Protein AF-A0A3D3A7G6-F1 (afdb_monomer)

Mean predicted aligned error: 5.16 Å

Structure (mmCIF, N/CA/C/O backbone):
data_AF-A0A3D3A7G6-F1
#
_entry.id   AF-A0A3D3A7G6-F1
#
loop_
_atom_site.group_PDB
_atom_site.id
_atom_site.type_symbol
_atom_site.label_atom_id
_atom_site.label_alt_id
_atom_site.label_comp_id
_atom_site.label_asym_id
_atom_site.label_entity_id
_atom_site.label_seq_id
_atom_site.pdbx_PDB_ins_code
_atom_site.Cartn_x
_atom_site.Cartn_y
_atom_site.Cartn_z
_atom_site.occupancy
_atom_site.B_iso_or_equiv
_atom_site.auth_seq_id
_atom_site.auth_comp_id
_atom_site.auth_asym_id
_atom_site.auth_atom_id
_atom_site.pdbx_PDB_model_num
ATOM 1 N N . ARG A 1 1 ? -10.314 22.890 -17.692 1.00 47.31 1 ARG A N 1
ATOM 2 C CA . ARG A 1 1 ? -9.338 21.807 -17.425 1.00 47.31 1 ARG A CA 1
ATOM 3 C C . ARG A 1 1 ? -8.620 22.163 -16.137 1.00 47.31 1 ARG A C 1
ATOM 5 O O . ARG A 1 1 ? -8.004 23.219 -16.102 1.00 47.31 1 ARG A O 1
ATOM 12 N N . THR A 1 2 ? -8.756 21.353 -15.095 1.00 48.09 2 THR A N 1
ATOM 13 C CA . THR A 1 2 ? -7.965 21.496 -13.866 1.00 48.09 2 THR A CA 1
ATOM 14 C C . THR A 1 2 ? -6.506 21.190 -14.199 1.00 48.09 2 THR A C 1
ATOM 16 O O . THR A 1 2 ? -6.246 20.268 -14.972 1.00 48.09 2 THR A O 1
ATOM 19 N N . ALA A 1 3 ? -5.565 21.980 -13.686 1.00 67.50 3 ALA A N 1
ATOM 20 C CA . ALA A 1 3 ? -4.149 21.667 -13.833 1.00 67.50 3 ALA A CA 1
ATOM 21 C C . ALA A 1 3 ? -3.848 20.365 -13.072 1.00 67.50 3 ALA A C 1
ATOM 23 O O . ALA A 1 3 ? -4.251 20.223 -11.919 1.00 67.50 3 ALA A O 1
ATOM 24 N N . LEU A 1 4 ? -3.184 19.407 -13.724 1.00 68.00 4 LEU A N 1
ATOM 25 C CA . LEU A 1 4 ? -2.708 18.198 -13.052 1.00 68.00 4 LEU A CA 1
ATOM 26 C C . LEU A 1 4 ? -1.668 18.587 -11.987 1.00 68.00 4 LEU A C 1
ATOM 28 O O . LEU A 1 4 ? -0.883 19.508 -12.239 1.00 68.00 4 LEU A O 1
ATOM 32 N N . PRO A 1 5 ? -1.623 17.904 -10.828 1.00 71.50 5 PRO A N 1
ATOM 33 C CA . PRO A 1 5 ? -0.607 18.163 -9.814 1.00 71.50 5 PRO A CA 1
ATOM 34 C C . PRO A 1 5 ? 0.812 18.174 -10.401 1.00 71.50 5 PRO A C 1
ATOM 36 O O . PRO A 1 5 ? 1.174 17.303 -11.192 1.00 71.50 5 PRO A O 1
ATOM 39 N N . ALA A 1 6 ? 1.629 19.157 -10.006 1.00 71.69 6 ALA A N 1
ATOM 40 C CA . ALA A 1 6 ? 2.975 19.367 -10.558 1.00 71.69 6 ALA A CA 1
ATOM 41 C C . ALA A 1 6 ? 3.899 18.148 -10.381 1.00 71.69 6 ALA A C 1
ATOM 43 O O . ALA A 1 6 ? 4.748 17.878 -11.230 1.00 71.69 6 ALA A O 1
ATOM 44 N N . VAL A 1 7 ? 3.686 17.377 -9.311 1.00 70.38 7 VAL A N 1
ATOM 45 C CA . VAL A 1 7 ? 4.434 16.147 -9.025 1.00 70.38 7 VAL A CA 1
ATOM 46 C C . VAL A 1 7 ? 4.284 15.089 -10.122 1.00 70.38 7 VAL A C 1
ATOM 48 O O . VAL A 1 7 ? 5.241 14.387 -10.418 1.00 70.38 7 VAL A O 1
ATOM 51 N N . TYR A 1 8 ? 3.136 15.029 -10.806 1.00 69.00 8 TYR A N 1
ATOM 52 C CA . TYR A 1 8 ? 2.925 14.093 -11.917 1.00 69.00 8 TYR A CA 1
ATOM 53 C C . TYR A 1 8 ? 3.580 14.536 -13.230 1.00 69.00 8 TYR A C 1
ATOM 55 O O . TYR A 1 8 ? 3.544 13.798 -14.208 1.00 69.00 8 TYR A O 1
ATOM 63 N N . ASN A 1 9 ? 4.161 15.738 -13.264 1.00 71.19 9 ASN A N 1
ATOM 64 C CA . ASN A 1 9 ? 4.780 16.326 -14.453 1.00 71.19 9 ASN A CA 1
ATOM 65 C C . ASN A 1 9 ? 6.277 16.615 -14.252 1.00 71.19 9 ASN A C 1
ATOM 67 O O . ASN A 1 9 ? 6.868 17.370 -15.023 1.00 71.19 9 ASN A O 1
ATOM 71 N N . SER A 1 10 ? 6.884 16.054 -13.204 1.00 69.06 10 SER A N 1
ATOM 72 C CA . SER A 1 10 ? 8.304 16.226 -12.893 1.00 69.06 10 SER A CA 1
ATOM 73 C C . SER A 1 10 ? 9.098 14.990 -13.325 1.00 69.06 10 SER A C 1
ATOM 75 O O . SER A 1 10 ? 8.658 13.864 -13.110 1.00 69.06 10 SER A O 1
ATOM 77 N N . TYR A 1 11 ? 10.263 15.206 -13.939 1.00 70.69 11 TYR A N 1
ATOM 78 C CA . TYR A 1 11 ? 11.149 14.147 -14.426 1.00 70.69 11 TYR A CA 1
ATOM 79 C C . TYR A 1 11 ? 12.565 14.381 -13.911 1.00 70.69 11 TYR A C 1
ATOM 81 O O . TYR A 1 11 ? 13.152 15.432 -14.178 1.00 70.69 11 TYR A O 1
ATOM 89 N N . ASP A 1 12 ? 13.128 13.374 -13.253 1.00 70.81 12 ASP A N 1
ATOM 90 C CA . ASP A 1 12 ? 14.523 13.387 -12.828 1.00 70.81 12 ASP A CA 1
ATOM 91 C C . ASP A 1 12 ? 15.402 12.747 -13.901 1.00 70.81 12 ASP A C 1
ATOM 93 O O . ASP A 1 12 ? 15.145 11.636 -14.373 1.00 70.81 12 ASP A O 1
ATOM 97 N N . ARG A 1 13 ? 16.466 13.448 -14.301 1.00 72.25 13 ARG A N 1
ATOM 98 C CA . ARG A 1 13 ? 17.474 12.877 -15.197 1.00 72.25 13 ARG A CA 1
ATOM 99 C C . ARG A 1 13 ? 18.430 12.012 -14.391 1.00 72.25 13 ARG A C 1
ATOM 101 O O . ARG A 1 13 ? 19.172 12.522 -13.555 1.00 72.25 13 ARG A O 1
ATOM 108 N N . LEU A 1 14 ? 18.452 10.721 -14.697 1.00 67.12 14 LEU A N 1
ATOM 109 C CA . LEU A 1 14 ? 19.474 9.813 -14.193 1.00 67.12 14 LEU A CA 1
ATOM 110 C C . LEU A 1 14 ? 20.814 10.149 -14.878 1.00 67.12 14 LEU A C 1
ATOM 112 O O . LEU A 1 14 ? 20.883 10.263 -16.103 1.00 67.12 14 LEU A O 1
ATOM 116 N N . GLY A 1 15 ? 21.859 10.408 -14.086 1.00 60.88 15 GLY A N 1
ATOM 117 C CA . GLY A 1 15 ? 23.198 10.734 -14.590 1.00 60.88 15 GLY A CA 1
ATOM 118 C C . GLY A 1 15 ? 23.876 9.536 -15.267 1.00 60.88 15 GLY A C 1
ATOM 119 O O . GLY A 1 15 ? 23.514 8.389 -15.008 1.00 60.88 15 GLY A O 1
ATOM 120 N N . ALA A 1 16 ? 24.883 9.794 -16.110 1.00 56.53 16 ALA A N 1
ATOM 121 C CA . ALA A 1 16 ? 25.568 8.771 -16.915 1.00 56.53 16 ALA A CA 1
ATOM 122 C C . ALA A 1 16 ? 26.198 7.623 -16.090 1.00 56.53 16 ALA A C 1
ATOM 124 O O . ALA A 1 16 ? 26.323 6.513 -16.596 1.00 56.53 16 ALA A O 1
ATOM 125 N N . ASP A 1 17 ? 26.516 7.865 -14.814 1.00 51.66 17 ASP A N 1
ATOM 126 C CA . ASP A 1 17 ? 27.155 6.897 -13.907 1.00 51.66 17 ASP A CA 1
ATOM 127 C C . ASP A 1 17 ? 26.161 6.015 -13.119 1.00 51.66 17 ASP A C 1
ATOM 129 O O . ASP A 1 17 ? 26.557 5.259 -12.235 1.00 51.66 17 ASP A O 1
ATOM 133 N N . SER A 1 18 ? 24.858 6.086 -13.418 1.00 56.06 18 SER A N 1
ATOM 134 C CA . SER A 1 18 ? 23.809 5.326 -12.708 1.00 56.06 18 SER A CA 1
ATOM 135 C C . SER A 1 18 ? 23.457 3.963 -13.331 1.00 56.06 18 SER A C 1
ATOM 137 O O . SER A 1 18 ? 22.493 3.334 -12.901 1.00 56.06 18 SER A O 1
ATOM 139 N N . GLY A 1 19 ? 24.248 3.494 -14.306 1.00 56.25 19 GLY A N 1
ATOM 140 C CA . GLY A 1 19 ? 23.964 2.364 -15.204 1.00 56.25 19 GLY A CA 1
ATOM 141 C C . GLY A 1 19 ? 23.894 0.969 -14.571 1.00 56.25 19 GLY A C 1
ATOM 142 O O . GLY A 1 19 ? 24.679 0.086 -14.913 1.00 56.25 19 GLY A O 1
ATOM 143 N N . ASN A 1 20 ? 22.919 0.735 -13.697 1.00 70.75 20 ASN A N 1
ATOM 144 C CA . ASN A 1 20 ? 22.483 -0.604 -13.325 1.00 70.75 20 ASN A CA 1
ATOM 145 C C . ASN A 1 20 ? 21.069 -0.818 -13.873 1.00 70.75 20 ASN A C 1
ATOM 147 O O . ASN A 1 20 ? 20.089 -0.432 -13.240 1.00 70.75 20 ASN A O 1
ATOM 151 N N . ALA A 1 21 ? 20.978 -1.470 -15.035 1.00 73.25 21 ALA A N 1
ATOM 152 C CA . ALA A 1 21 ? 19.716 -1.729 -15.728 1.00 73.25 21 ALA A CA 1
ATOM 153 C C . ALA A 1 21 ? 18.674 -2.437 -14.840 1.00 73.25 21 ALA A C 1
ATOM 155 O O . ALA A 1 21 ? 17.485 -2.140 -14.922 1.00 73.25 21 ALA A O 1
A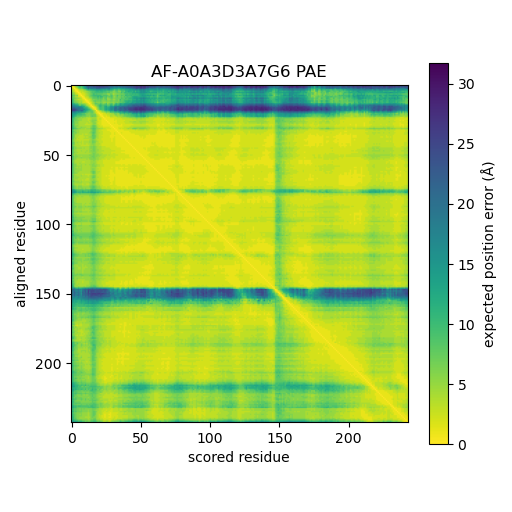TOM 156 N N . THR A 1 22 ? 19.106 -3.320 -13.932 1.00 71.12 22 THR A N 1
ATOM 157 C CA . THR A 1 22 ? 18.209 -3.962 -12.962 1.00 71.12 22 THR A CA 1
ATOM 158 C C . THR A 1 22 ? 17.623 -2.938 -11.989 1.00 71.12 22 THR A C 1
ATOM 160 O O . THR A 1 22 ? 16.413 -2.934 -11.768 1.00 71.12 22 THR A O 1
ATOM 163 N N . HIS A 1 23 ? 18.438 -2.025 -11.449 1.00 79.94 23 HIS A N 1
ATOM 164 C CA . HIS A 1 23 ? 17.936 -0.928 -10.613 1.00 79.94 23 HIS A CA 1
ATOM 165 C C . HIS A 1 23 ? 17.068 0.059 -11.398 1.00 79.94 23 HIS A C 1
ATOM 167 O O . HIS A 1 23 ? 16.090 0.563 -10.851 1.00 79.94 23 HIS A O 1
ATOM 173 N N . ASP A 1 24 ? 17.378 0.320 -12.666 1.00 85.62 24 ASP A N 1
ATOM 174 C CA . ASP A 1 24 ? 16.580 1.212 -13.510 1.00 85.62 24 ASP A CA 1
ATOM 175 C C . ASP A 1 24 ? 15.196 0.622 -13.801 1.00 85.62 24 ASP A C 1
ATOM 177 O O . ASP A 1 24 ? 14.196 1.335 -13.708 1.00 85.62 24 ASP A O 1
ATOM 181 N N . ASN A 1 25 ? 15.117 -0.688 -14.042 1.00 89.94 25 ASN A N 1
ATOM 182 C CA . ASN A 1 25 ? 13.856 -1.407 -14.208 1.00 89.94 25 ASN A CA 1
ATOM 183 C C . ASN A 1 25 ? 13.016 -1.385 -12.924 1.00 89.94 25 ASN A C 1
ATOM 185 O O . ASN A 1 25 ? 11.826 -1.064 -12.968 1.00 89.94 25 ASN A O 1
ATOM 189 N N . LEU A 1 26 ? 13.628 -1.666 -11.766 1.00 90.75 26 LEU A N 1
ATOM 190 C CA . LEU A 1 26 ? 12.950 -1.553 -10.468 1.00 90.75 26 LEU A CA 1
ATOM 191 C C . LEU A 1 26 ? 12.448 -0.127 -10.226 1.00 90.75 26 LEU A C 1
ATOM 193 O O . LEU A 1 26 ? 11.302 0.061 -9.819 1.00 90.75 26 LEU A O 1
ATOM 197 N N . ARG A 1 27 ? 13.265 0.883 -10.539 1.00 89.00 27 ARG A N 1
ATOM 198 C CA . ARG A 1 27 ? 12.883 2.291 -10.412 1.00 89.00 27 ARG A CA 1
ATOM 199 C C . ARG A 1 27 ? 11.702 2.626 -11.317 1.00 89.00 27 ARG A C 1
ATOM 201 O O . ARG A 1 27 ? 10.743 3.226 -10.844 1.00 89.00 27 ARG A O 1
ATOM 208 N N . ALA A 1 28 ? 11.729 2.213 -12.581 1.00 89.69 28 ALA A N 1
ATOM 209 C CA . ALA A 1 28 ? 10.629 2.445 -13.514 1.00 89.69 28 ALA A CA 1
ATOM 210 C C . ALA A 1 28 ? 9.308 1.820 -13.025 1.00 89.69 28 ALA A C 1
ATOM 212 O O . ALA A 1 28 ? 8.253 2.441 -13.148 1.00 89.69 28 ALA A O 1
ATOM 213 N N . LEU A 1 29 ? 9.372 0.626 -12.426 1.00 92.00 29 LEU A N 1
ATOM 214 C CA . LEU A 1 29 ? 8.203 -0.089 -11.907 1.00 92.00 29 LEU A CA 1
ATOM 215 C C . LEU A 1 29 ? 7.678 0.476 -10.579 1.00 92.00 29 LEU A C 1
ATOM 217 O O . LEU A 1 29 ? 6.466 0.501 -10.366 1.00 92.00 29 LEU A O 1
ATOM 221 N N . LEU A 1 30 ? 8.568 0.881 -9.669 1.00 92.81 30 LEU A N 1
ATOM 222 C CA . LEU A 1 30 ? 8.216 1.129 -8.267 1.00 92.81 30 LEU A CA 1
ATOM 223 C C . LEU A 1 30 ? 8.204 2.600 -7.876 1.00 92.81 30 LEU A C 1
ATOM 225 O O . LEU A 1 30 ? 7.421 2.962 -7.005 1.00 92.81 30 LEU A O 1
ATOM 229 N N . ASN A 1 31 ? 9.001 3.460 -8.513 1.00 88.06 31 ASN A N 1
ATOM 230 C CA . ASN A 1 31 ? 9.084 4.879 -8.156 1.00 88.06 31 ASN A CA 1
ATOM 231 C C . ASN A 1 31 ? 7.711 5.589 -8.083 1.0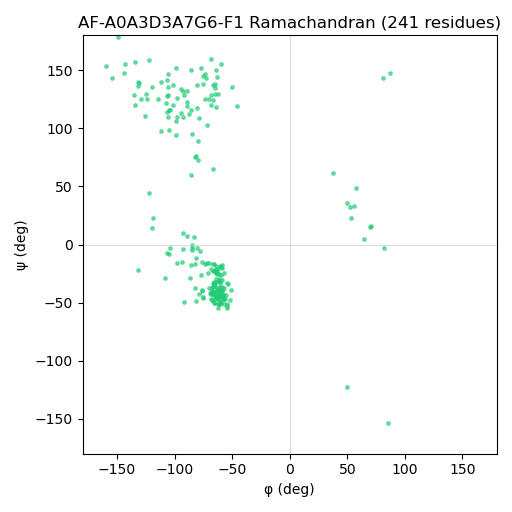0 88.06 31 ASN A C 1
ATOM 233 O O . ASN A 1 31 ? 7.428 6.214 -7.057 1.00 88.06 31 ASN A O 1
ATOM 237 N N . PRO A 1 32 ? 6.799 5.446 -9.074 1.00 83.44 32 PRO A N 1
ATOM 238 C CA . PRO A 1 32 ? 5.478 6.078 -8.981 1.00 83.44 32 PRO A CA 1
ATOM 239 C C . PRO A 1 32 ? 4.596 5.502 -7.859 1.00 83.44 32 PRO A C 1
ATOM 241 O O . PRO A 1 32 ? 3.675 6.172 -7.391 1.00 83.44 32 PRO A O 1
ATOM 244 N N . LEU A 1 33 ? 4.864 4.272 -7.415 1.00 92.44 33 LEU A N 1
ATOM 245 C CA . LEU A 1 33 ? 4.049 3.551 -6.436 1.00 92.44 33 LEU A CA 1
ATOM 246 C C . LEU A 1 33 ? 4.549 3.800 -5.009 1.00 92.44 33 LEU A C 1
ATOM 248 O O . LEU A 1 33 ? 3.784 4.194 -4.132 1.00 92.44 33 LEU A O 1
ATOM 252 N N . TYR A 1 34 ? 5.852 3.650 -4.790 1.00 94.31 34 TYR A N 1
ATOM 253 C CA . TYR A 1 34 ? 6.485 3.750 -3.477 1.00 94.31 34 TYR A CA 1
ATOM 254 C C . TYR A 1 34 ? 6.514 5.188 -2.952 1.00 94.31 34 TYR A C 1
ATOM 256 O O . TYR A 1 34 ? 6.481 5.386 -1.740 1.00 94.31 34 TYR A O 1
ATOM 264 N N . GLY A 1 35 ? 6.464 6.201 -3.825 1.00 92.81 35 GLY A N 1
ATOM 265 C CA . GLY A 1 35 ? 6.211 7.579 -3.391 1.00 92.81 35 GLY A CA 1
ATOM 266 C C . GLY A 1 35 ? 4.869 7.728 -2.657 1.00 92.81 35 GLY A C 1
ATOM 267 O O . GLY A 1 35 ? 4.791 8.410 -1.635 1.00 92.81 35 GLY A O 1
ATOM 268 N N . THR A 1 36 ? 3.823 7.030 -3.116 1.00 94.19 36 THR A N 1
ATOM 269 C CA . THR A 1 36 ? 2.526 6.979 -2.415 1.00 94.19 36 THR A CA 1
ATOM 270 C C . THR A 1 36 ? 2.640 6.196 -1.109 1.00 94.19 36 THR A C 1
ATOM 272 O O . THR A 1 36 ? 2.126 6.647 -0.087 1.00 94.19 36 THR A O 1
ATOM 275 N N . SER A 1 37 ? 3.357 5.067 -1.114 1.00 97.56 37 SER A N 1
ATOM 276 C CA . SER A 1 37 ? 3.625 4.281 0.096 1.00 97.56 37 SER A CA 1
ATOM 277 C C . SER A 1 37 ? 4.311 5.109 1.186 1.00 97.56 37 SER A C 1
ATOM 279 O O . SER A 1 37 ? 3.846 5.108 2.321 1.00 97.56 37 SER A O 1
ATOM 281 N N . PHE A 1 38 ? 5.347 5.880 0.840 1.00 97.44 38 PHE A N 1
ATOM 282 C CA . PHE A 1 38 ? 6.013 6.799 1.768 1.00 97.44 38 PHE A CA 1
ATOM 283 C C . PHE A 1 38 ? 5.031 7.810 2.374 1.00 97.44 38 PHE A C 1
ATOM 285 O O . PHE A 1 38 ? 5.006 8.008 3.588 1.00 97.44 38 PHE A O 1
ATOM 292 N N . CYS A 1 39 ? 4.187 8.424 1.538 1.00 97.06 39 CYS A N 1
ATOM 293 C CA . CYS A 1 39 ? 3.193 9.391 2.004 1.00 97.06 39 CYS A CA 1
ATOM 294 C C . CYS A 1 39 ? 2.201 8.763 2.992 1.00 97.06 39 CYS A C 1
ATOM 296 O O . CYS A 1 39 ? 1.852 9.398 3.982 1.00 97.06 39 CYS A O 1
ATOM 298 N N . LEU A 1 40 ? 1.778 7.519 2.754 1.00 98.19 40 LEU A N 1
ATOM 299 C CA . LEU A 1 40 ? 0.888 6.782 3.656 1.00 98.19 40 LEU A CA 1
ATOM 300 C C . LEU A 1 40 ? 1.564 6.450 4.990 1.00 98.19 40 LEU A C 1
ATOM 302 O O . LEU A 1 40 ? 0.952 6.638 6.036 1.00 98.19 40 LEU A O 1
ATOM 306 N N . VAL A 1 41 ? 2.827 6.011 4.971 1.00 98.44 41 VAL A N 1
ATOM 307 C CA . VAL A 1 41 ? 3.611 5.750 6.194 1.00 98.44 41 VAL A CA 1
ATOM 308 C C . VAL A 1 41 ? 3.730 7.016 7.046 1.00 98.44 41 VAL A C 1
ATOM 310 O O . VAL A 1 41 ? 3.539 6.971 8.262 1.00 98.44 41 VAL A O 1
ATOM 313 N N . ASP A 1 42 ? 4.028 8.154 6.420 1.00 98.00 42 ASP A N 1
ATOM 314 C CA . ASP A 1 42 ? 4.122 9.439 7.115 1.00 98.00 42 ASP A CA 1
ATOM 315 C C . ASP A 1 42 ? 2.760 9.928 7.637 1.00 98.00 42 ASP A C 1
ATOM 317 O O . ASP A 1 42 ? 2.670 10.402 8.773 1.00 98.00 42 ASP A O 1
ATOM 321 N N . ALA A 1 43 ? 1.696 9.800 6.839 1.00 98.00 43 ALA A N 1
ATOM 322 C CA . ALA A 1 43 ? 0.346 10.179 7.246 1.00 98.00 43 ALA A CA 1
ATOM 323 C C . ALA A 1 43 ? -0.114 9.374 8.466 1.00 98.00 43 ALA A C 1
ATOM 325 O O . ALA A 1 43 ? -0.462 9.966 9.485 1.00 98.00 43 ALA A O 1
ATOM 326 N N . LEU A 1 44 ? 0.003 8.044 8.404 1.00 98.38 44 LEU A N 1
ATOM 327 C CA . LEU A 1 44 ? -0.386 7.152 9.494 1.00 98.38 44 LEU A CA 1
ATOM 328 C C . LEU A 1 44 ? 0.363 7.467 10.795 1.00 98.38 44 LEU A C 1
ATOM 330 O O . LEU A 1 44 ? -0.261 7.536 11.850 1.00 98.38 44 LEU A O 1
ATOM 334 N N . GLN A 1 45 ? 1.675 7.718 10.738 1.00 97.50 45 GLN A N 1
ATOM 335 C CA . GLN A 1 45 ? 2.444 8.109 11.928 1.00 97.50 45 GLN A CA 1
ATOM 336 C C . GLN A 1 45 ? 2.018 9.477 12.474 1.00 97.50 45 GLN A C 1
ATOM 338 O O . GLN A 1 45 ? 1.883 9.648 13.684 1.00 97.50 45 GLN A O 1
ATOM 343 N N . THR A 1 46 ? 1.768 10.446 11.593 1.00 96.56 46 THR A N 1
ATOM 344 C CA . THR A 1 46 ? 1.354 11.807 11.981 1.00 96.56 46 THR A CA 1
ATOM 345 C C . THR A 1 46 ? -0.030 11.831 12.617 1.00 96.56 46 THR A C 1
ATOM 347 O O . THR A 1 46 ? -0.292 12.619 13.523 1.00 96.56 46 THR A O 1
ATOM 350 N N . GLU A 1 47 ? -0.905 10.938 12.171 1.00 97.12 47 GLU A N 1
ATOM 351 C CA . GLU A 1 47 ? -2.248 10.720 12.710 1.00 97.12 47 GLU A CA 1
ATOM 352 C C . GLU A 1 47 ? -2.237 9.796 13.942 1.00 97.12 47 GLU A C 1
ATOM 354 O O . GLU A 1 47 ? -3.298 9.403 14.432 1.00 97.12 47 GLU A O 1
ATOM 359 N N . ALA A 1 48 ? -1.048 9.424 14.440 1.00 97.31 48 ALA A N 1
ATOM 360 C CA . ALA A 1 48 ? -0.848 8.471 15.533 1.00 97.31 48 ALA A CA 1
ATOM 361 C C . ALA A 1 48 ? -1.628 7.158 15.324 1.00 97.31 48 ALA A C 1
ATOM 363 O O . ALA A 1 48 ? -2.186 6.588 16.264 1.00 97.31 48 ALA A O 1
ATOM 364 N N . PHE A 1 49 ? -1.727 6.712 14.068 1.00 98.25 49 PHE A N 1
ATOM 365 C CA . PHE A 1 49 ? -2.497 5.550 13.618 1.00 98.25 49 PHE A CA 1
ATOM 366 C C . PHE A 1 49 ? -3.966 5.570 14.064 1.00 98.25 49 PHE A C 1
ATOM 368 O O . PHE A 1 49 ? -4.584 4.515 14.187 1.00 98.25 49 PHE A O 1
ATOM 375 N N . HIS A 1 50 ? -4.531 6.744 14.368 1.00 97.56 50 HIS A N 1
ATOM 376 C CA . HIS A 1 50 ? -5.838 6.880 15.020 1.00 97.56 50 HIS A CA 1
ATOM 377 C C . HIS A 1 50 ? -5.967 6.054 16.318 1.00 97.56 50 HIS A C 1
ATOM 379 O O . HIS A 1 50 ? -7.057 5.584 16.659 1.00 97.56 50 HIS A O 1
ATOM 385 N N . ASN A 1 51 ? -4.859 5.883 17.051 1.00 97.19 51 ASN A N 1
ATOM 386 C CA . ASN A 1 51 ? -4.741 5.016 18.230 1.00 97.19 51 ASN A CA 1
ATOM 387 C C . ASN A 1 51 ? -5.136 3.551 17.949 1.00 97.19 51 ASN A C 1
ATOM 389 O O . ASN A 1 51 ? -5.732 2.884 18.798 1.00 97.19 51 ASN A O 1
ATOM 393 N N . ALA A 1 52 ? -4.872 3.065 16.735 1.00 98.44 52 ALA A N 1
ATOM 394 C CA . ALA A 1 52 ? -5.094 1.677 16.362 1.00 98.44 52 ALA A CA 1
ATOM 395 C C . ALA A 1 52 ? -4.004 0.749 16.921 1.00 98.44 52 ALA A C 1
ATOM 397 O O . ALA A 1 52 ? -2.848 1.132 17.081 1.00 98.44 52 ALA A O 1
ATOM 398 N N . GLU A 1 53 ? -4.381 -0.504 17.151 1.00 98.69 53 GLU A N 1
ATOM 399 C CA . GLU A 1 53 ? -3.479 -1.606 17.499 1.00 98.69 53 GLU A CA 1
ATOM 400 C C . GLU A 1 53 ? -3.035 -2.398 16.261 1.00 98.69 53 GLU A C 1
ATOM 402 O O . GLU A 1 53 ? -2.068 -3.158 16.322 1.00 98.69 53 GLU A O 1
ATOM 407 N N . GLN A 1 54 ? -3.715 -2.212 15.125 1.00 98.81 54 GLN A N 1
ATOM 408 C CA . GLN A 1 54 ? -3.326 -2.799 13.845 1.00 98.81 54 GLN A CA 1
ATOM 409 C C . GLN A 1 54 ? -3.597 -1.870 12.653 1.00 98.81 54 GLN A C 1
ATOM 411 O O . GLN A 1 54 ? -4.565 -1.104 12.638 1.00 98.81 54 GLN A O 1
ATOM 416 N N . VAL A 1 55 ? -2.742 -1.968 11.638 1.00 98.88 55 VAL A N 1
ATOM 417 C CA . VAL A 1 55 ? -2.969 -1.426 10.297 1.00 98.88 55 VAL A CA 1
ATOM 418 C C . VAL A 1 55 ? -3.400 -2.576 9.394 1.00 98.88 55 VAL A C 1
ATOM 420 O O . VAL A 1 55 ? -2.650 -3.532 9.211 1.00 98.88 55 VAL A O 1
ATOM 423 N N . VAL A 1 56 ? -4.596 -2.482 8.817 1.00 98.88 56 VAL A N 1
ATOM 424 C CA . VAL A 1 56 ? -5.135 -3.491 7.897 1.00 98.88 56 VAL A CA 1
ATOM 425 C C . VAL A 1 56 ? -5.041 -2.963 6.466 1.00 98.88 56 VAL A C 1
ATOM 427 O O . VAL A 1 56 ? -5.673 -1.968 6.116 1.00 98.88 56 VAL A O 1
ATOM 430 N N . ILE A 1 57 ? -4.238 -3.616 5.632 1.00 98.75 57 ILE A N 1
ATOM 431 C CA . ILE A 1 57 ? -3.948 -3.188 4.261 1.00 98.75 57 ILE A CA 1
ATOM 432 C C . ILE A 1 57 ? -4.675 -4.118 3.291 1.00 98.75 57 ILE A C 1
ATOM 434 O O . ILE A 1 57 ? -4.347 -5.303 3.199 1.00 98.75 57 ILE A O 1
ATOM 438 N N . LEU A 1 58 ? -5.654 -3.591 2.556 1.00 97.94 58 LEU A N 1
ATOM 439 C CA . LEU A 1 58 ? -6.386 -4.348 1.538 1.00 97.94 58 LEU A CA 1
ATOM 440 C C . LEU A 1 58 ? -5.623 -4.307 0.211 1.00 97.94 58 LEU A C 1
ATOM 442 O O . LEU A 1 58 ? -4.932 -3.340 -0.105 1.00 97.94 58 LEU A O 1
ATOM 446 N N . SER A 1 59 ? -5.776 -5.362 -0.586 1.00 96.50 59 SER A N 1
ATOM 447 C CA . SER A 1 59 ? -4.974 -5.638 -1.783 1.00 96.50 59 SER A CA 1
ATOM 448 C C . SER A 1 59 ? -3.483 -5.714 -1.443 1.00 96.50 59 SER A C 1
ATOM 450 O O . SER A 1 59 ? -2.633 -5.098 -2.091 1.00 96.50 59 SER A O 1
ATOM 452 N N . ALA A 1 60 ? -3.167 -6.483 -0.395 1.00 98.19 60 ALA A N 1
ATOM 453 C CA . ALA A 1 60 ? -1.829 -6.596 0.186 1.00 98.19 60 ALA A CA 1
ATOM 454 C C . ALA A 1 60 ? -0.760 -7.129 -0.784 1.00 98.19 60 ALA A C 1
ATOM 456 O O . ALA A 1 60 ? 0.425 -6.917 -0.576 1.00 98.19 60 ALA A O 1
ATOM 457 N N . SER A 1 61 ? -1.150 -7.781 -1.880 1.00 97.06 61 SER A N 1
ATOM 458 C CA . SER A 1 61 ? -0.213 -8.202 -2.929 1.00 97.06 61 SER A CA 1
ATOM 459 C C . SER A 1 61 ? 0.084 -7.115 -3.970 1.00 97.06 61 SER A C 1
ATOM 461 O O . SER A 1 61 ? 0.876 -7.343 -4.882 1.00 97.06 61 SER A O 1
ATOM 463 N N . SER A 1 62 ? -0.556 -5.944 -3.891 1.00 95.69 62 SER A N 1
ATOM 464 C CA . SER A 1 62 ? -0.248 -4.819 -4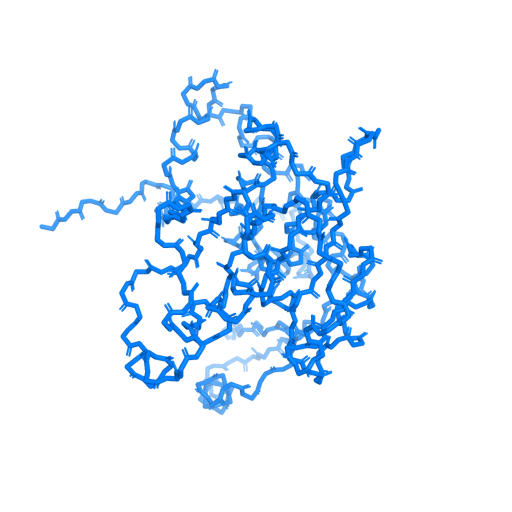.778 1.00 95.69 62 SER A CA 1
ATOM 465 C C . SER A 1 62 ? 1.086 -4.174 -4.401 1.00 95.69 62 SER A C 1
ATOM 467 O O . SER A 1 62 ? 1.458 -4.087 -3.234 1.00 95.69 62 SER A O 1
ATOM 469 N N . LYS A 1 63 ? 1.807 -3.662 -5.399 1.00 95.81 63 LYS A N 1
ATOM 470 C CA . LYS A 1 63 ? 3.144 -3.080 -5.204 1.00 95.81 63 LYS A CA 1
ATOM 471 C C . LYS A 1 63 ? 3.121 -1.873 -4.251 1.00 95.81 63 LYS A C 1
ATOM 473 O O . LYS A 1 63 ? 4.005 -1.748 -3.412 1.00 95.81 63 LYS A O 1
ATOM 478 N N . THR A 1 64 ? 2.085 -1.031 -4.311 1.00 96.19 64 THR A N 1
ATOM 479 C CA . THR A 1 64 ? 1.906 0.088 -3.368 1.00 96.19 64 THR A CA 1
ATOM 480 C C . THR A 1 64 ? 1.651 -0.397 -1.936 1.00 96.19 64 THR A C 1
ATOM 482 O O . THR A 1 64 ? 2.204 0.177 -0.995 1.00 96.19 64 THR A O 1
ATOM 485 N N . ALA A 1 65 ? 0.849 -1.455 -1.755 1.00 97.88 65 ALA A N 1
ATOM 486 C CA . ALA A 1 65 ? 0.595 -2.053 -0.443 1.00 97.88 65 ALA A CA 1
ATOM 487 C C . ALA A 1 65 ? 1.860 -2.681 0.156 1.00 97.88 65 ALA A C 1
ATOM 489 O O . ALA A 1 65 ? 2.138 -2.454 1.331 1.00 97.88 65 ALA A O 1
ATOM 490 N N . ILE A 1 66 ? 2.649 -3.393 -0.655 1.00 98.38 66 ILE A N 1
ATOM 491 C CA . ILE A 1 66 ? 3.930 -3.975 -0.230 1.00 98.38 66 ILE A CA 1
ATOM 492 C C . ILE A 1 66 ? 4.898 -2.868 0.192 1.00 98.38 66 ILE A C 1
ATOM 494 O O . ILE A 1 66 ? 5.495 -2.961 1.259 1.00 98.38 66 ILE A O 1
ATOM 498 N N . GLY A 1 67 ? 4.999 -1.782 -0.584 1.00 98.19 67 GLY A N 1
ATOM 499 C CA . GLY A 1 67 ? 5.803 -0.620 -0.200 1.00 98.19 67 GLY A CA 1
ATOM 500 C C . GLY A 1 67 ? 5.349 0.003 1.126 1.00 98.19 67 GLY A C 1
ATOM 501 O O . GLY A 1 67 ? 6.182 0.385 1.944 1.00 98.19 67 GLY A O 1
ATOM 502 N N . LEU A 1 68 ? 4.035 0.079 1.375 1.00 98.69 68 LEU A N 1
ATOM 503 C CA . LEU A 1 68 ? 3.493 0.581 2.642 1.00 98.69 68 LEU A CA 1
ATOM 504 C C . LEU A 1 68 ? 3.859 -0.351 3.804 1.00 98.69 68 LEU A C 1
ATOM 506 O O . LEU A 1 68 ? 4.382 0.117 4.811 1.00 98.69 68 LEU A O 1
ATOM 510 N N . ALA A 1 69 ? 3.620 -1.654 3.658 1.00 98.81 69 ALA A N 1
ATOM 511 C CA . ALA A 1 69 ? 3.961 -2.644 4.673 1.00 98.81 69 ALA A CA 1
ATOM 512 C C . ALA A 1 69 ? 5.463 -2.638 4.976 1.00 98.81 69 ALA A C 1
ATOM 514 O O . ALA A 1 69 ? 5.853 -2.611 6.142 1.00 98.81 69 ALA A O 1
ATOM 515 N N . PHE A 1 70 ? 6.304 -2.562 3.939 1.00 98.62 70 PHE A N 1
ATOM 516 C CA . PHE A 1 70 ? 7.746 -2.397 4.085 1.00 98.62 70 PHE A CA 1
ATOM 517 C C . PHE A 1 70 ? 8.054 -1.168 4.941 1.00 98.62 70 PHE A C 1
ATOM 519 O O . PHE A 1 70 ? 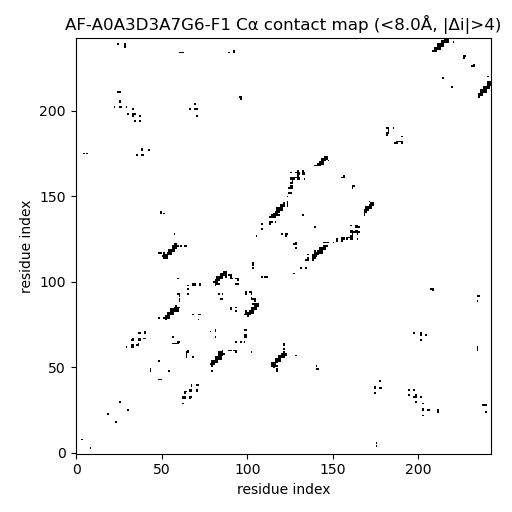8.677 -1.302 5.988 1.00 98.62 70 PHE A O 1
ATOM 526 N N . GLY A 1 71 ? 7.539 0.005 4.574 1.00 98.50 71 GLY A N 1
ATOM 527 C CA . GLY A 1 71 ? 7.772 1.234 5.328 1.00 98.50 71 GLY A CA 1
ATOM 528 C C . GLY A 1 71 ? 7.329 1.178 6.786 1.00 98.50 71 GLY A C 1
ATOM 529 O O . GLY A 1 71 ? 8.074 1.600 7.667 1.00 98.50 71 GLY A O 1
ATOM 530 N N . LEU A 1 72 ? 6.149 0.615 7.050 1.00 98.69 72 LEU A N 1
ATOM 531 C CA . LEU A 1 72 ? 5.656 0.416 8.412 1.00 98.69 72 LEU A CA 1
ATOM 532 C C . LEU A 1 72 ? 6.552 -0.548 9.197 1.00 98.69 72 LEU A C 1
ATOM 534 O O . LEU A 1 72 ? 6.831 -0.297 10.365 1.00 98.69 72 LEU A O 1
ATOM 538 N N . SER A 1 73 ? 7.054 -1.612 8.563 1.00 98.19 73 SER A N 1
ATOM 539 C CA . SER A 1 73 ? 7.949 -2.580 9.210 1.00 98.19 73 SER A CA 1
ATOM 540 C C . SER A 1 73 ? 9.297 -1.979 9.627 1.00 98.19 73 SER A C 1
ATOM 542 O O . SER A 1 73 ? 9.930 -2.510 10.536 1.00 98.19 73 SER A O 1
ATOM 544 N N . GLN A 1 74 ? 9.717 -0.871 9.000 1.00 97.44 74 GLN A N 1
ATOM 545 C CA . GLN A 1 74 ? 10.963 -0.164 9.321 1.00 97.44 74 GLN A CA 1
ATOM 546 C C . GLN A 1 74 ? 10.824 0.843 10.476 1.00 97.44 74 GLN A C 1
ATOM 548 O O . GLN A 1 74 ? 11.819 1.443 10.886 1.00 97.44 74 GLN A O 1
ATOM 553 N N . ILE A 1 75 ? 9.617 1.060 11.007 1.00 96.62 75 ILE A N 1
ATOM 554 C CA . ILE A 1 75 ? 9.416 1.957 12.150 1.00 96.62 75 ILE A CA 1
ATOM 555 C C . ILE A 1 75 ? 10.097 1.351 13.381 1.00 96.62 75 ILE A C 1
ATOM 557 O O . ILE A 1 75 ? 9.814 0.221 13.773 1.00 96.62 75 ILE A O 1
ATOM 561 N N . ALA A 1 76 ? 10.999 2.117 13.997 1.00 92.44 76 ALA A N 1
ATOM 562 C CA . ALA A 1 76 ? 11.678 1.707 15.216 1.00 92.44 76 ALA A CA 1
ATOM 563 C C . ALA A 1 76 ? 10.749 1.820 16.437 1.00 92.44 76 ALA A C 1
ATOM 565 O O . ALA A 1 76 ? 10.073 2.832 16.617 1.00 92.44 76 ALA A O 1
ATOM 566 N N . GLY A 1 77 ? 10.793 0.819 17.318 1.00 91.56 77 GLY A N 1
ATOM 567 C CA . GLY A 1 77 ? 9.994 0.787 18.545 1.00 91.56 77 GLY A CA 1
ATOM 568 C C . GLY A 1 77 ? 8.593 0.215 18.334 1.00 91.56 77 GLY A C 1
ATOM 569 O O . GLY A 1 77 ? 8.378 -0.615 17.451 1.00 91.56 77 GLY A O 1
ATOM 570 N N . ASP A 1 78 ? 7.656 0.634 19.183 1.00 91.12 78 ASP A N 1
ATOM 571 C CA . ASP A 1 78 ? 6.288 0.125 19.160 1.00 91.12 78 ASP A CA 1
ATOM 572 C C . ASP A 1 78 ? 5.517 0.685 17.958 1.00 91.12 78 ASP A C 1
ATOM 574 O O . ASP A 1 78 ? 5.397 1.898 17.770 1.00 91.12 78 ASP A O 1
ATOM 578 N N . ARG A 1 79 ? 4.954 -0.221 17.157 1.00 96.31 79 ARG A N 1
ATOM 579 C CA . ARG A 1 79 ? 4.057 0.079 16.038 1.00 96.31 79 ARG A CA 1
ATOM 580 C C . ARG A 1 79 ? 2.843 -0.854 16.071 1.00 96.31 79 ARG A C 1
ATOM 582 O O . ARG A 1 79 ? 2.948 -1.954 16.617 1.00 96.31 79 ARG A O 1
ATOM 589 N N . PRO A 1 80 ? 1.712 -0.476 15.453 1.00 98.38 80 PRO A N 1
ATOM 590 C CA . PRO A 1 80 ? 0.601 -1.401 15.262 1.00 98.38 80 PRO A CA 1
ATOM 591 C C . PRO A 1 80 ? 1.018 -2.633 14.440 1.00 98.38 80 PRO A C 1
ATOM 593 O O . PRO A 1 80 ? 1.945 -2.567 13.622 1.00 98.38 80 PRO A O 1
ATOM 596 N N . ALA A 1 81 ? 0.303 -3.745 14.621 1.00 98.69 81 ALA A N 1
ATOM 597 C CA . ALA A 1 81 ? 0.486 -4.938 13.795 1.00 98.69 81 ALA A CA 1
ATOM 598 C C . ALA A 1 81 ? 0.098 -4.659 12.331 1.00 98.69 81 ALA A C 1
ATOM 600 O O . ALA A 1 81 ? -0.912 -4.007 12.072 1.00 98.69 81 ALA A O 1
ATOM 601 N N . ILE A 1 82 ? 0.877 -5.151 11.371 1.00 98.88 82 ILE A N 1
ATOM 602 C CA . ILE A 1 82 ? 0.660 -4.949 9.933 1.00 98.88 82 ILE A CA 1
ATOM 603 C C . ILE A 1 82 ? -0.032 -6.189 9.371 1.00 98.88 82 ILE A C 1
ATOM 605 O O . ILE A 1 82 ? 0.592 -7.238 9.196 1.00 98.88 82 ILE A O 1
ATOM 609 N N . ILE A 1 83 ? -1.322 -6.058 9.072 1.00 98.88 83 ILE A N 1
ATOM 610 C CA . ILE A 1 83 ? -2.168 -7.149 8.588 1.00 98.88 83 ILE A CA 1
ATOM 611 C C . ILE A 1 83 ? -2.464 -6.940 7.105 1.00 98.88 83 ILE A C 1
ATOM 613 O O . ILE A 1 83 ? -3.022 -5.915 6.713 1.00 98.88 83 ILE A O 1
ATOM 617 N N . GLY A 1 84 ? -2.097 -7.904 6.267 1.00 98.75 84 GLY A N 1
ATOM 618 C CA . GLY A 1 84 ? -2.370 -7.877 4.833 1.00 98.75 84 GLY A CA 1
ATOM 619 C C . GLY A 1 84 ? -3.604 -8.698 4.475 1.00 98.75 84 GLY A C 1
ATOM 620 O O . GLY A 1 84 ? -3.647 -9.886 4.774 1.00 98.75 84 GLY A O 1
ATOM 621 N N . LEU A 1 85 ? -4.577 -8.101 3.785 1.00 98.62 85 LEU A N 1
ATOM 622 C CA . LEU A 1 85 ? -5.703 -8.814 3.177 1.00 98.62 85 LEU A CA 1
ATOM 623 C C . LEU A 1 85 ? -5.532 -8.896 1.657 1.00 98.62 85 LEU A C 1
ATOM 625 O O . LEU A 1 85 ? -5.295 -7.885 0.989 1.00 98.62 85 LEU A O 1
ATOM 629 N N . THR A 1 86 ? -5.641 -10.098 1.094 1.00 97.88 86 THR A N 1
ATOM 630 C CA . THR A 1 86 ? -5.481 -10.336 -0.350 1.00 97.88 86 THR A CA 1
ATOM 631 C C . THR A 1 86 ? -6.331 -11.512 -0.843 1.00 97.88 86 THR A C 1
ATOM 633 O O . THR A 1 86 ? -7.035 -12.155 -0.070 1.00 97.88 86 THR A O 1
ATOM 636 N N . SER A 1 87 ? -6.295 -11.806 -2.146 1.00 95.50 87 SER A N 1
ATOM 637 C CA . SER A 1 87 ? -6.929 -13.010 -2.684 1.00 95.50 87 SER A CA 1
ATOM 638 C C . SER A 1 87 ? -6.258 -14.275 -2.128 1.00 95.50 87 SER A C 1
ATOM 640 O O . SER A 1 87 ? -5.045 -14.267 -1.899 1.00 95.50 87 SER A O 1
ATOM 642 N N . PRO A 1 88 ? -6.987 -15.396 -1.988 1.00 96.81 88 PRO A N 1
ATOM 643 C CA . PRO A 1 88 ? -6.446 -16.616 -1.373 1.00 96.81 88 PRO A CA 1
ATOM 644 C C . PRO A 1 88 ? -5.180 -17.121 -2.080 1.00 96.81 88 PRO A C 1
ATOM 646 O O . PRO A 1 88 ? -4.205 -17.521 -1.450 1.00 96.81 88 PRO A O 1
ATOM 649 N N . SER A 1 89 ? -5.150 -16.997 -3.410 1.00 95.88 89 SER A N 1
ATOM 650 C CA . SER A 1 89 ? -4.010 -17.362 -4.256 1.00 95.88 89 SER A CA 1
ATOM 651 C C . SER A 1 89 ? -2.730 -16.563 -3.980 1.00 95.88 89 SER A C 1
ATOM 653 O O . SER A 1 89 ? -1.648 -17.010 -4.353 1.00 95.88 89 SER A O 1
ATOM 655 N N . ASN A 1 90 ? -2.840 -15.380 -3.368 1.00 97.62 90 ASN A N 1
ATOM 656 C CA . ASN A 1 90 ? -1.729 -14.461 -3.141 1.00 97.62 90 ASN A CA 1
ATOM 657 C C . ASN A 1 90 ? -1.238 -14.444 -1.688 1.00 97.62 90 ASN A C 1
ATOM 659 O O . ASN A 1 90 ? -0.201 -13.833 -1.438 1.00 97.62 90 ASN A O 1
ATOM 663 N N . VAL A 1 91 ? -1.919 -15.104 -0.742 1.00 98.25 91 VAL A N 1
ATOM 664 C CA . VAL A 1 91 ? -1.543 -15.092 0.688 1.00 98.25 91 VAL A CA 1
ATOM 665 C C . VAL A 1 91 ? -0.091 -15.532 0.875 1.00 98.25 91 VAL A C 1
ATOM 667 O O . VAL A 1 91 ? 0.720 -14.769 1.392 1.00 98.25 91 VAL A O 1
ATOM 670 N N . GLY A 1 92 ? 0.281 -16.691 0.323 1.00 97.88 92 GLY A N 1
ATOM 671 C CA . GLY A 1 92 ? 1.654 -17.193 0.426 1.00 97.88 92 GLY A CA 1
ATOM 672 C C . GLY A 1 92 ? 2.699 -16.319 -0.281 1.00 97.88 92 GLY A C 1
ATOM 673 O O . GLY A 1 92 ? 3.876 -16.373 0.063 1.00 97.88 92 GLY A O 1
ATOM 674 N N . PHE A 1 93 ? 2.310 -15.505 -1.269 1.00 98.00 93 PHE A N 1
ATOM 675 C CA . PHE A 1 93 ? 3.209 -14.502 -1.849 1.00 98.00 93 PHE A CA 1
ATOM 676 C C . PHE A 1 93 ? 3.382 -13.303 -0.909 1.00 98.00 93 PHE A C 1
ATOM 678 O O . PHE A 1 93 ? 4.510 -12.878 -0.678 1.00 98.00 93 PHE A O 1
ATOM 685 N N . VAL A 1 94 ? 2.291 -12.794 -0.328 1.00 98.44 94 VAL A N 1
ATOM 686 C CA . VAL A 1 94 ? 2.321 -11.683 0.637 1.00 98.44 94 VAL A CA 1
ATOM 687 C C . VAL A 1 94 ? 3.199 -12.031 1.838 1.00 98.44 94 VAL A C 1
ATOM 689 O O . VAL A 1 94 ? 4.054 -11.228 2.204 1.00 98.44 94 VAL A O 1
ATOM 692 N N . GLU A 1 95 ? 3.090 -13.242 2.385 1.00 98.06 95 GLU A N 1
ATOM 693 C CA . GLU A 1 95 ? 3.976 -13.723 3.457 1.00 98.06 95 GLU A CA 1
ATOM 694 C C . GLU A 1 95 ? 5.457 -13.701 3.045 1.00 98.06 95 GLU A C 1
ATOM 696 O O . GLU A 1 95 ? 6.305 -13.208 3.788 1.00 98.06 95 GLU A O 1
ATOM 701 N N . LYS A 1 96 ? 5.777 -14.163 1.827 1.00 97.19 96 LYS A N 1
ATOM 702 C CA . LYS A 1 96 ? 7.154 -14.184 1.297 1.00 97.19 96 LYS A CA 1
ATOM 703 C C . LYS A 1 96 ? 7.768 -12.798 1.116 1.00 97.19 96 LYS A C 1
ATOM 705 O O . LYS A 1 96 ? 8.991 -12.702 1.079 1.00 97.19 96 LYS A O 1
ATOM 710 N N . THR A 1 97 ? 6.964 -11.736 1.019 1.00 97.62 97 THR A N 1
ATOM 711 C CA . THR A 1 97 ? 7.503 -10.364 0.997 1.00 97.62 97 THR A CA 1
ATOM 712 C C . THR A 1 97 ? 8.160 -9.983 2.326 1.00 97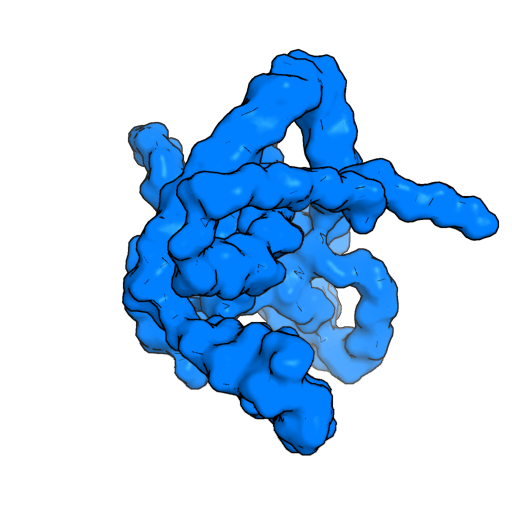.62 97 THR A C 1
ATOM 714 O O . THR A 1 97 ? 9.014 -9.101 2.346 1.00 97.62 97 THR A O 1
ATOM 717 N N . GLY A 1 98 ? 7.800 -10.639 3.435 1.00 97.44 98 GLY A N 1
ATOM 718 C CA . GLY A 1 98 ? 8.428 -10.433 4.743 1.00 97.44 98 GLY A CA 1
ATOM 719 C C . GLY A 1 98 ? 8.140 -9.078 5.398 1.00 97.44 98 GLY A C 1
ATOM 720 O O . GLY A 1 98 ? 8.849 -8.694 6.323 1.00 97.44 98 GLY A O 1
ATOM 721 N N . SER A 1 99 ? 7.136 -8.336 4.919 1.00 97.56 99 SER A N 1
ATOM 722 C CA . SER A 1 99 ? 6.782 -7.003 5.438 1.00 97.56 99 SER A CA 1
ATOM 723 C C . SER A 1 99 ? 5.496 -6.965 6.269 1.00 97.56 99 SER A C 1
ATOM 725 O O . SER A 1 99 ? 5.176 -5.931 6.851 1.00 97.56 99 SER A O 1
ATOM 727 N N . TYR A 1 100 ? 4.755 -8.070 6.314 1.00 98.69 100 TYR A N 1
ATOM 728 C CA . TYR A 1 100 ? 3.500 -8.203 7.051 1.00 98.69 100 TYR A CA 1
ATOM 729 C C . TYR A 1 100 ? 3.719 -9.069 8.288 1.00 98.69 100 TYR A C 1
ATOM 731 O O . TYR A 1 100 ? 4.416 -10.080 8.209 1.00 98.69 100 TYR A O 1
ATOM 739 N N . ASP A 1 101 ? 3.082 -8.714 9.404 1.00 98.50 101 ASP A N 1
ATOM 740 C CA . ASP A 1 101 ? 3.069 -9.574 10.593 1.00 98.50 101 ASP A CA 1
ATOM 741 C C . ASP A 1 101 ? 2.082 -10.741 10.408 1.00 98.50 101 ASP A C 1
ATOM 743 O O . ASP A 1 101 ? 2.245 -11.800 11.011 1.00 98.50 101 ASP A O 1
ATOM 747 N N . MET A 1 102 ? 1.058 -10.554 9.565 1.00 98.44 102 MET A N 1
ATOM 748 C CA . MET A 1 102 ? 0.091 -11.587 9.191 1.00 98.44 102 MET A CA 1
ATOM 749 C C . MET A 1 102 ? -0.525 -11.301 7.816 1.00 98.44 102 MET A C 1
ATOM 751 O O . MET A 1 102 ? -0.816 -10.147 7.491 1.00 98.44 102 MET A O 1
ATOM 755 N N . ALA A 1 103 ? -0.772 -12.347 7.027 1.00 98.56 103 ALA A N 1
ATOM 756 C CA . ALA A 1 103 ? -1.489 -12.275 5.757 1.00 98.56 103 ALA A CA 1
ATOM 757 C C . ALA A 1 103 ? -2.746 -13.152 5.811 1.00 98.56 103 ALA A C 1
ATOM 759 O O . ALA A 1 103 ? -2.696 -14.282 6.287 1.00 98.56 103 ALA A O 1
ATOM 760 N N . ILE A 1 104 ? -3.871 -12.630 5.330 1.00 98.56 104 ILE A N 1
ATOM 761 C CA . ILE A 1 104 ? -5.180 -13.283 5.390 1.00 98.56 104 ILE A CA 1
ATOM 762 C C . ILE A 1 104 ? -5.839 -13.220 4.006 1.00 98.56 104 ILE A C 1
ATOM 764 O O . ILE A 1 104 ? -5.745 -12.216 3.291 1.00 98.56 104 ILE A O 1
ATOM 768 N N . GLY A 1 105 ? -6.499 -14.311 3.618 1.00 98.12 105 GLY A N 1
ATOM 769 C CA . GLY A 1 105 ? -7.327 -14.364 2.417 1.00 98.12 105 GLY A CA 1
ATOM 770 C C . GLY A 1 105 ? -8.662 -13.649 2.628 1.00 98.12 105 GLY A C 1
ATOM 771 O O . GLY A 1 105 ? -9.240 -13.707 3.709 1.00 98.12 105 GLY A O 1
ATOM 772 N N . TYR A 1 106 ? -9.198 -12.988 1.601 1.00 96.06 106 TYR A N 1
ATOM 773 C CA . TYR A 1 106 ? -10.528 -12.363 1.685 1.00 96.06 106 TYR A CA 1
ATOM 774 C C . TYR A 1 106 ? -11.664 -13.351 2.006 1.00 96.06 106 TYR A C 1
ATOM 776 O O . TYR A 1 106 ? -12.729 -12.930 2.449 1.00 96.06 106 TYR A O 1
ATOM 784 N N . ASP A 1 107 ? -11.455 -14.645 1.772 1.00 95.00 107 ASP A N 1
ATOM 785 C CA . ASP A 1 107 ? -12.373 -15.736 2.103 1.00 95.00 107 ASP A CA 1
ATOM 786 C C . ASP A 1 107 ? -12.299 -16.188 3.572 1.00 95.00 107 ASP A C 1
ATOM 788 O O . ASP A 1 107 ? -13.196 -16.896 4.026 1.00 95.00 107 ASP A O 1
ATOM 792 N N . ASP A 1 108 ? -11.289 -15.744 4.328 1.00 96.31 108 ASP A N 1
ATOM 793 C CA . ASP A 1 108 ? -11.057 -16.107 5.731 1.00 96.31 108 ASP A CA 1
ATOM 794 C C . ASP A 1 108 ? -11.030 -14.879 6.658 1.00 96.31 108 ASP A C 1
ATOM 796 O O . ASP A 1 108 ? -10.191 -14.729 7.547 1.00 96.31 108 ASP A O 1
ATOM 800 N N . LEU A 1 109 ? -11.983 -13.958 6.477 1.00 94.88 109 LEU A N 1
ATOM 801 C CA . LEU A 1 109 ? -12.104 -12.773 7.340 1.00 94.88 109 LEU A CA 1
ATOM 802 C C . LEU A 1 109 ? -12.319 -13.108 8.826 1.00 94.88 109 LEU A C 1
ATOM 804 O O . LEU A 1 109 ? -12.084 -12.251 9.673 1.00 94.88 109 LEU A O 1
ATOM 808 N N . ALA A 1 110 ? -12.725 -14.334 9.163 1.00 96.06 110 ALA A N 1
ATOM 809 C CA . ALA A 1 110 ? -12.831 -14.787 10.549 1.00 96.06 110 ALA A CA 1
ATOM 810 C C . ALA A 1 110 ? -11.470 -14.830 11.271 1.00 96.06 110 ALA A C 1
ATOM 812 O O . ALA A 1 110 ? -11.433 -14.713 12.497 1.00 96.06 110 ALA A O 1
ATOM 813 N N . ALA A 1 111 ? -10.364 -14.959 10.532 1.00 97.12 111 ALA A N 1
ATOM 814 C CA . ALA A 1 111 ? -9.011 -14.900 11.079 1.00 97.12 111 ALA A CA 1
ATOM 815 C C . ALA A 1 111 ? -8.550 -13.470 11.419 1.00 97.12 111 ALA A C 1
ATOM 817 O O . ALA A 1 111 ? -7.559 -13.303 12.134 1.00 97.12 111 ALA A O 1
ATOM 818 N N . LEU A 1 112 ? -9.241 -12.428 10.935 1.00 98.25 112 LEU A N 1
ATOM 819 C CA . LEU A 1 112 ? -8.892 -11.034 11.215 1.00 98.25 112 LEU A CA 1
ATOM 820 C C . LEU A 1 112 ? -9.142 -10.706 12.702 1.00 98.25 112 LEU A C 1
ATOM 822 O O . LEU A 1 112 ? -10.288 -10.773 13.156 1.00 98.25 112 LEU A O 1
ATOM 826 N N . PRO A 1 113 ? -8.120 -10.293 13.479 1.00 98.12 113 PRO A N 1
ATOM 827 C CA . PRO A 1 113 ? -8.314 -9.930 14.873 1.00 98.12 113 PRO A CA 1
ATOM 828 C C . PRO A 1 113 ? -9.254 -8.733 14.982 1.00 98.12 113 PRO A C 1
ATOM 830 O O . PRO A 1 113 ? -9.032 -7.699 14.356 1.00 98.12 113 PRO A O 1
ATOM 833 N N . ASN A 1 114 ? -10.285 -8.837 15.816 1.00 97.44 114 ASN A N 1
ATOM 834 C CA . ASN A 1 114 ? -11.211 -7.731 16.034 1.00 97.44 114 ASN A CA 1
ATOM 835 C C . ASN A 1 114 ? -10.641 -6.727 17.054 1.00 97.44 114 ASN A C 1
ATOM 837 O O . ASN A 1 114 ? -11.029 -6.719 18.223 1.00 97.44 114 ASN A O 1
ATOM 841 N N . LYS A 1 115 ? -9.673 -5.919 16.610 1.00 98.44 115 LYS A N 1
ATOM 842 C CA . LYS A 1 115 ? -8.955 -4.911 17.408 1.00 98.44 115 LYS A CA 1
ATOM 843 C C . LYS A 1 115 ? -9.089 -3.516 16.797 1.00 98.44 115 LYS A C 1
ATOM 845 O O . LYS A 1 115 ? -9.327 -3.423 15.590 1.00 98.44 115 LYS A O 1
ATOM 850 N N . PRO A 1 116 ? -8.894 -2.430 17.5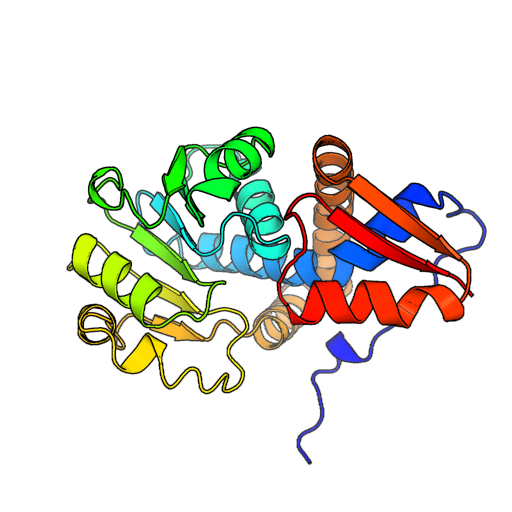71 1.00 98.69 116 PRO A N 1
ATOM 851 C CA . PRO A 1 116 ? -8.802 -1.075 17.033 1.00 98.69 116 PRO A CA 1
ATOM 852 C C . PRO A 1 116 ? -7.887 -1.021 15.803 1.00 98.69 116 PRO A C 1
ATOM 854 O O . PRO A 1 116 ? -6.713 -1.371 15.885 1.00 98.69 116 PRO A O 1
ATOM 857 N N . SER A 1 117 ? -8.437 -0.620 14.661 1.00 98.81 117 SER A N 1
ATOM 858 C CA . SER A 1 117 ? -7.800 -0.752 13.351 1.00 98.81 117 SER A CA 1
ATOM 859 C C . SER A 1 117 ? -7.851 0.546 12.569 1.00 98.81 117 SER A C 1
ATOM 861 O O . SER A 1 117 ? -8.901 1.184 12.501 1.00 98.81 117 SER A O 1
ATOM 863 N N . VAL A 1 118 ? -6.757 0.880 11.897 1.00 98.75 118 VAL A N 1
ATOM 864 C CA . VAL A 1 118 ? -6.775 1.801 10.757 1.00 98.75 118 VAL A CA 1
ATOM 865 C C . VAL A 1 118 ? -6.602 0.990 9.480 1.00 98.75 118 VAL A C 1
ATOM 867 O O . VAL A 1 118 ? -5.797 0.062 9.428 1.00 98.75 118 VAL A O 1
ATOM 870 N N . LEU A 1 119 ? -7.398 1.296 8.465 1.00 98.62 119 LEU A N 1
ATOM 871 C CA . LEU A 1 119 ? -7.397 0.590 7.195 1.00 98.62 119 LEU A CA 1
ATOM 872 C C . LEU A 1 119 ? -6.730 1.444 6.124 1.00 98.62 119 LEU A C 1
ATOM 874 O O . LEU A 1 119 ? -6.859 2.671 6.109 1.00 98.62 119 LEU A O 1
ATOM 878 N N . VAL A 1 120 ? -6.064 0.773 5.193 1.00 98.50 120 VAL A N 1
ATOM 879 C CA . VAL A 1 120 ? -5.637 1.366 3.928 1.00 98.50 120 VAL A CA 1
ATOM 880 C C . VAL A 1 120 ? -6.161 0.492 2.797 1.00 98.50 120 VAL A C 1
ATOM 882 O O . VAL A 1 120 ? -5.706 -0.640 2.616 1.00 98.50 120 VAL A O 1
ATOM 885 N N . ASP A 1 121 ? -7.131 1.008 2.048 1.00 96.38 121 ASP A N 1
ATOM 886 C CA . ASP A 1 121 ? -7.742 0.297 0.931 1.00 96.38 121 ASP A CA 1
ATOM 887 C C . ASP A 1 121 ? -7.081 0.650 -0.399 1.00 96.38 121 ASP A C 1
ATOM 889 O O . ASP A 1 121 ? -7.203 1.768 -0.893 1.00 96.38 121 ASP A O 1
ATOM 893 N N . MET A 1 122 ? -6.409 -0.337 -0.993 1.00 93.25 122 MET A N 1
ATOM 894 C CA . MET A 1 122 ? -5.867 -0.278 -2.355 1.00 93.25 122 MET A CA 1
ATOM 895 C C . MET A 1 122 ? -6.711 -1.094 -3.348 1.00 93.25 122 MET A C 1
ATOM 897 O O . MET A 1 122 ? -6.369 -1.169 -4.528 1.00 93.25 122 MET A O 1
ATOM 901 N N . SER A 1 123 ? -7.760 -1.779 -2.877 1.00 88.38 123 SER A N 1
ATOM 902 C CA . SER A 1 123 ? -8.588 -2.654 -3.709 1.00 88.38 123 SER A CA 1
ATOM 903 C C . SER A 1 123 ? -9.641 -1.876 -4.489 1.00 88.38 123 SER A C 1
ATOM 905 O O . SER A 1 123 ? -9.943 -2.238 -5.625 1.00 88.38 123 SER A O 1
ATOM 907 N N . GLY A 1 124 ? -10.228 -0.841 -3.875 1.00 86.38 124 GLY A N 1
ATOM 908 C CA . GLY A 1 124 ? -11.371 -0.121 -4.430 1.00 86.38 124 GLY A CA 1
ATOM 909 C C . GLY A 1 124 ? -12.642 -0.969 -4.573 1.00 86.38 124 GLY A C 1
ATOM 910 O O . GLY A 1 124 ? -13.643 -0.480 -5.099 1.00 86.38 124 GLY A O 1
ATOM 911 N N . ASN A 1 125 ? -12.631 -2.224 -4.111 1.00 89.81 125 ASN A N 1
ATOM 912 C CA . ASN A 1 125 ? -13.748 -3.150 -4.241 1.00 89.81 125 ASN A CA 1
ATOM 913 C C . ASN A 1 125 ? -14.722 -2.947 -3.077 1.00 89.81 125 ASN A C 1
ATOM 915 O O . ASN A 1 125 ? -14.389 -3.208 -1.918 1.00 89.81 125 ASN A O 1
ATOM 919 N N . ARG A 1 126 ? -15.950 -2.510 -3.387 1.00 90.19 126 ARG A N 1
ATOM 920 C CA . ARG A 1 126 ? -16.947 -2.134 -2.373 1.00 90.19 126 ARG A CA 1
ATOM 921 C C . ARG A 1 126 ? -17.416 -3.299 -1.511 1.00 90.19 126 ARG A C 1
ATOM 923 O O . ARG A 1 126 ? -17.683 -3.082 -0.331 1.00 90.19 126 ARG A O 1
ATOM 930 N N . ALA A 1 127 ? -17.479 -4.504 -2.066 1.00 91.62 127 ALA A N 1
ATOM 931 C CA . ALA A 1 127 ? -17.848 -5.700 -1.321 1.00 91.62 127 ALA A CA 1
ATOM 932 C C . ALA A 1 127 ? -16.762 -6.055 -0.298 1.00 91.62 127 ALA A C 1
ATOM 934 O O . ALA A 1 127 ? -17.064 -6.253 0.876 1.00 91.62 127 ALA A O 1
ATOM 935 N N . VAL A 1 128 ? -15.493 -6.044 -0.723 1.00 93.31 128 VAL A N 1
ATOM 936 C CA . VAL A 1 128 ? -14.344 -6.357 0.143 1.00 93.31 128 VAL A CA 1
ATOM 937 C C . VAL A 1 128 ? -14.229 -5.347 1.282 1.00 93.31 128 VAL A C 1
ATOM 939 O O . VAL A 1 128 ? -14.230 -5.737 2.447 1.00 93.31 128 VAL A O 1
ATOM 942 N N . ILE A 1 129 ? -14.174 -4.048 0.974 1.00 93.81 129 ILE A N 1
ATOM 943 C CA . ILE A 1 129 ? -14.054 -3.012 2.011 1.00 93.81 129 ILE A CA 1
ATOM 944 C C . ILE A 1 129 ? -15.264 -3.009 2.954 1.00 93.81 129 ILE A C 1
ATOM 946 O O . ILE A 1 129 ? -15.099 -2.876 4.164 1.00 93.81 129 ILE A O 1
ATOM 950 N N . GLY A 1 130 ? -16.473 -3.219 2.424 1.00 95.50 130 GLY A N 1
ATOM 951 C CA . GLY A 1 130 ? -17.689 -3.337 3.219 1.00 95.50 130 GLY A CA 1
ATOM 952 C C . GLY A 1 130 ? -17.639 -4.520 4.187 1.00 95.50 130 GLY A C 1
ATOM 953 O O . GLY A 1 130 ? -17.875 -4.329 5.378 1.00 95.50 130 GLY A O 1
ATOM 954 N N . ALA A 1 131 ? -17.225 -5.700 3.719 1.00 96.75 131 ALA A N 1
ATOM 955 C CA . ALA A 1 131 ? -17.066 -6.887 4.559 1.00 96.75 131 ALA A CA 1
ATOM 956 C C . ALA A 1 131 ? -16.056 -6.666 5.698 1.00 96.75 131 ALA A C 1
ATOM 958 O O . ALA A 1 131 ? -16.328 -7.024 6.844 1.00 96.75 131 ALA A O 1
ATOM 959 N N . VAL A 1 132 ? -14.915 -6.025 5.415 1.00 97.69 132 VAL A N 1
ATOM 960 C CA . VAL A 1 132 ? -13.905 -5.712 6.442 1.00 97.69 132 VAL A CA 1
ATOM 961 C C . VAL A 1 132 ? -14.433 -4.671 7.436 1.00 97.69 132 VAL A C 1
ATOM 963 O O . VAL A 1 132 ? -14.248 -4.825 8.645 1.00 97.69 132 VAL A O 1
ATOM 966 N N . HIS A 1 133 ? -15.128 -3.633 6.958 1.00 97.69 133 HIS A N 1
ATOM 967 C CA . HIS A 1 133 ? -15.754 -2.629 7.825 1.00 97.69 133 HIS A CA 1
ATOM 968 C C . HIS A 1 133 ? -16.799 -3.267 8.744 1.00 97.69 133 HIS A C 1
ATOM 970 O O . HIS A 1 133 ? -16.816 -2.968 9.936 1.00 97.69 133 HIS A O 1
ATOM 976 N N . GLY A 1 134 ? -17.630 -4.169 8.220 1.00 96.88 134 GLY A N 1
ATOM 977 C CA . GLY A 1 134 ? -18.618 -4.904 9.004 1.00 96.88 134 GLY A CA 1
ATOM 978 C C . GLY A 1 134 ? -17.991 -5.844 10.031 1.00 96.88 134 GLY A C 1
ATOM 979 O O . GLY A 1 134 ? -18.438 -5.869 11.176 1.00 96.88 134 GLY A O 1
ATOM 980 N N . ALA A 1 135 ? -16.929 -6.564 9.657 1.00 97.38 135 ALA A N 1
ATOM 981 C CA . ALA A 1 135 ? -16.215 -7.467 10.561 1.00 97.38 135 ALA A CA 1
ATOM 982 C C . ALA A 1 135 ? -15.580 -6.729 11.754 1.00 97.38 135 ALA A C 1
ATOM 984 O O . ALA A 1 135 ? -15.611 -7.227 12.879 1.00 97.38 135 ALA A O 1
ATOM 985 N N . LEU A 1 136 ? -15.029 -5.534 11.520 1.00 98.19 136 LEU A N 1
ATOM 986 C CA . LEU A 1 136 ? -14.397 -4.719 12.562 1.00 98.19 136 LEU A CA 1
ATOM 987 C C . LEU A 1 136 ? -15.393 -3.826 13.319 1.00 98.19 136 LEU A C 1
ATOM 989 O O . LEU A 1 136 ? -15.157 -3.494 14.480 1.00 98.19 136 LEU A O 1
ATOM 993 N N . GLY A 1 137 ? -16.495 -3.408 12.693 1.00 97.38 137 GLY A N 1
ATOM 994 C CA . GLY A 1 137 ? -17.521 -2.565 13.309 1.00 97.38 137 GLY A CA 1
ATOM 995 C C . GLY A 1 137 ? -16.930 -1.329 13.996 1.00 97.38 137 GLY A C 1
ATOM 996 O O . GLY A 1 137 ? -16.215 -0.533 13.385 1.00 97.38 137 GLY A O 1
ATOM 997 N N . ASP A 1 138 ? -17.185 -1.166 15.293 1.00 97.31 138 ASP A N 1
ATOM 998 C CA . ASP A 1 138 ? -16.688 -0.032 16.085 1.00 97.31 138 ASP A CA 1
ATOM 999 C C . ASP A 1 138 ? -15.159 0.029 16.192 1.00 97.31 138 ASP A C 1
ATOM 1001 O O . ASP A 1 138 ? -14.601 1.124 16.345 1.00 97.31 138 ASP A O 1
ATOM 1005 N N . ASN A 1 139 ? -14.478 -1.111 16.050 1.00 98.38 139 ASN A N 1
ATOM 1006 C CA . ASN A 1 139 ? -13.024 -1.184 16.085 1.00 98.38 139 ASN A CA 1
ATOM 1007 C C . ASN A 1 139 ? -12.361 -0.631 14.817 1.00 98.38 139 ASN A C 1
ATOM 1009 O O . ASN A 1 139 ? -11.184 -0.285 14.865 1.00 98.38 139 ASN A O 1
ATOM 1013 N N . MET A 1 140 ? -13.081 -0.463 13.706 1.00 98.12 140 MET A N 1
ATOM 1014 C CA . MET A 1 140 ? -12.562 0.270 12.548 1.00 98.12 140 MET A CA 1
ATOM 1015 C C . MET A 1 140 ? -12.499 1.770 12.873 1.00 98.12 140 MET A C 1
ATOM 1017 O O . MET A 1 140 ? -13.511 2.455 12.907 1.00 98.12 140 MET A O 1
ATOM 1021 N N . ARG A 1 141 ? -11.314 2.307 13.166 1.00 98.44 141 ARG A N 1
ATOM 1022 C CA . ARG A 1 141 ? -11.125 3.711 13.570 1.00 98.44 141 ARG A CA 1
ATOM 1023 C C . ARG A 1 141 ? -11.154 4.661 12.382 1.00 98.44 141 ARG A C 1
ATOM 1025 O O . ARG A 1 141 ? -11.763 5.725 12.476 1.00 98.44 141 ARG A O 1
ATOM 1032 N N . TRP A 1 142 ? -10.495 4.275 11.296 1.00 98.50 142 TRP A N 1
ATOM 1033 C CA . TRP A 1 142 ? -10.355 5.086 10.092 1.00 98.50 142 TRP A CA 1
ATOM 1034 C C . TRP A 1 142 ? -9.997 4.224 8.877 1.00 98.50 142 TRP A C 1
ATOM 1036 O O . TRP A 1 142 ? -9.401 3.162 9.047 1.00 98.50 142 TRP A O 1
ATOM 1046 N N . CYS A 1 143 ? -10.351 4.661 7.667 1.00 98.06 143 CYS A N 1
ATOM 1047 C CA . CYS A 1 143 ? -9.949 4.038 6.407 1.00 98.06 143 CYS A CA 1
ATOM 1048 C C . CYS A 1 143 ? -9.486 5.087 5.393 1.00 98.06 143 CYS A C 1
ATOM 1050 O O . CYS A 1 143 ? -10.257 5.952 4.968 1.00 98.06 143 CYS A O 1
ATOM 1052 N N . HIS A 1 144 ? -8.230 4.960 4.967 1.00 97.56 144 HIS A N 1
ATOM 1053 C CA . HIS A 1 144 ? -7.674 5.687 3.830 1.00 97.56 144 HIS A CA 1
ATOM 1054 C C . HIS A 1 144 ? -7.935 4.897 2.547 1.00 97.56 144 HIS A C 1
ATOM 1056 O O . HIS A 1 144 ? -7.361 3.830 2.343 1.00 97.56 144 HIS A O 1
ATOM 1062 N N . ASN A 1 145 ? -8.775 5.428 1.664 1.00 94.81 145 ASN A N 1
ATOM 1063 C CA . ASN A 1 145 ? -9.038 4.844 0.350 1.00 94.81 145 ASN A CA 1
ATOM 1064 C C . ASN A 1 145 ? -8.037 5.398 -0.665 1.00 94.81 145 ASN A C 1
ATOM 1066 O O . ASN A 1 145 ? -7.962 6.609 -0.864 1.00 94.81 145 ASN A O 1
ATOM 1070 N N . VAL A 1 146 ? -7.279 4.537 -1.332 1.00 91.56 146 VAL A N 1
ATOM 1071 C CA . VAL A 1 146 ? -6.204 4.925 -2.250 1.00 91.56 146 VAL A CA 1
ATOM 1072 C C . VAL A 1 146 ? -6.589 4.564 -3.685 1.00 91.56 146 VAL A C 1
ATOM 1074 O O . VAL A 1 146 ? -7.150 3.509 -3.955 1.00 91.56 146 VAL A O 1
ATOM 1077 N N . GLY A 1 147 ? -6.278 5.443 -4.640 1.00 72.50 147 GLY A N 1
ATOM 1078 C CA . GLY A 1 147 ? -6.439 5.164 -6.076 1.00 72.50 147 GLY A CA 1
ATOM 1079 C C . GLY A 1 147 ? -7.844 5.351 -6.672 1.00 72.50 147 GLY A C 1
ATOM 1080 O O . GLY A 1 147 ? -7.995 5.252 -7.888 1.00 72.50 147 GLY A O 1
ATOM 1081 N N . LEU A 1 148 ? -8.869 5.696 -5.889 1.00 57.25 148 LEU A N 1
ATOM 1082 C CA . LEU A 1 148 ? -10.220 5.944 -6.402 1.00 57.25 148 LEU A CA 1
ATOM 1083 C C . LEU A 1 148 ? -10.373 7.346 -7.023 1.00 57.25 148 LEU A C 1
ATOM 1085 O O . LEU A 1 148 ? -10.822 8.293 -6.384 1.00 57.25 148 LEU A O 1
ATOM 1089 N N . THR A 1 149 ? -10.089 7.468 -8.320 1.00 42.06 149 THR A N 1
ATOM 1090 C CA . THR A 1 149 ? -10.776 8.458 -9.170 1.00 42.06 149 THR A CA 1
ATOM 1091 C C . THR A 1 149 ? -11.885 7.725 -9.918 1.00 42.06 149 THR A C 1
ATOM 1093 O O . THR A 1 149 ? -11.626 7.096 -10.931 1.00 42.06 149 THR A O 1
ATOM 1096 N N . HIS A 1 150 ? -13.105 7.738 -9.366 1.00 41.09 150 HIS A N 1
ATOM 1097 C CA . HIS A 1 150 ? -14.329 7.207 -9.991 1.00 41.09 150 HIS A CA 1
ATOM 1098 C C . HIS A 1 150 ? -14.146 5.913 -10.814 1.00 41.09 150 HIS A C 1
ATOM 1100 O O . HIS A 1 150 ? -14.420 5.889 -12.012 1.00 41.09 150 HIS A O 1
ATOM 1106 N N . TRP A 1 151 ? -13.712 4.820 -10.180 1.00 46.03 151 TRP A N 1
ATOM 1107 C CA . TRP A 1 151 ? -13.901 3.496 -10.774 1.00 46.03 151 TRP A CA 1
ATOM 1108 C C . TRP A 1 151 ? -15.354 3.085 -10.527 1.00 46.03 151 TRP A C 1
ATOM 1110 O O . TRP A 1 151 ? -15.764 2.872 -9.383 1.00 46.03 151 TRP A O 1
ATOM 1120 N N . ASP A 1 152 ? -16.172 3.075 -11.580 1.00 49.75 152 ASP A N 1
ATOM 1121 C CA . ASP A 1 152 ? -17.574 2.674 -11.476 1.00 49.75 152 ASP A CA 1
ATOM 1122 C C . ASP A 1 152 ? -17.690 1.149 -11.450 1.00 49.75 152 ASP A C 1
ATOM 1124 O O . ASP A 1 152 ? -18.101 0.508 -12.414 1.00 49.75 152 ASP A O 1
ATOM 1128 N N . ASP A 1 153 ? -17.298 0.551 -10.327 1.00 63.44 153 ASP A N 1
ATOM 1129 C CA . ASP A 1 153 ? -17.541 -0.865 -10.086 1.00 63.44 153 ASP A CA 1
ATOM 1130 C C . ASP A 1 153 ? -18.977 -1.059 -9.579 1.00 63.44 153 ASP A C 1
ATOM 1132 O O . ASP A 1 153 ? -19.263 -1.187 -8.385 1.00 63.44 153 ASP A O 1
ATOM 1136 N N . SER A 1 154 ? -19.921 -0.971 -10.518 1.00 63.38 154 SER A N 1
ATOM 1137 C CA . SER A 1 154 ? -21.350 -1.142 -10.241 1.00 63.38 154 SER A CA 1
ATOM 1138 C C . SER A 1 154 ? -21.704 -2.549 -9.746 1.00 63.38 154 SER A C 1
ATOM 1140 O O . SER A 1 154 ? -22.766 -2.721 -9.147 1.00 63.38 154 SER A O 1
ATOM 1142 N N . GLU A 1 155 ? -20.841 -3.546 -9.971 1.00 72.00 155 GLU A N 1
ATOM 1143 C CA . GLU A 1 155 ? -21.087 -4.926 -9.554 1.00 72.00 155 GLU A CA 1
ATOM 1144 C C . GLU A 1 155 ? -20.753 -5.142 -8.084 1.00 72.00 155 GLU A C 1
ATOM 1146 O O . GLU A 1 155 ? -21.620 -5.617 -7.348 1.00 72.00 155 GLU A O 1
ATOM 1151 N N . SER A 1 156 ? -19.579 -4.710 -7.607 1.00 76.56 156 SER A N 1
ATOM 1152 C CA . SER A 1 156 ? -19.256 -4.855 -6.178 1.00 76.56 156 SER A CA 1
ATOM 1153 C C . SER A 1 156 ? -20.190 -4.053 -5.268 1.00 76.56 156 SER A C 1
ATOM 1155 O O . SER A 1 156 ? -20.405 -4.436 -4.123 1.00 76.56 156 SER A O 1
ATOM 1157 N N . LYS A 1 157 ? -20.826 -2.987 -5.776 1.00 78.88 157 LYS A N 1
ATOM 1158 C CA . LYS A 1 157 ? -21.863 -2.226 -5.051 1.00 78.88 157 LYS A CA 1
ATOM 1159 C C . LYS A 1 157 ? -23.170 -3.000 -4.830 1.00 78.88 157 LYS A C 1
ATOM 1161 O O . LYS A 1 157 ? -23.943 -2.601 -3.962 1.00 78.88 157 LYS A O 1
ATOM 1166 N N . LYS A 1 158 ? -23.453 -4.044 -5.618 1.00 86.00 158 LYS A N 1
ATOM 1167 C CA . LYS A 1 158 ? -24.671 -4.868 -5.472 1.00 86.00 158 LYS A CA 1
ATOM 1168 C C . LYS A 1 158 ? -24.529 -5.936 -4.392 1.00 86.00 158 LYS A C 1
ATOM 1170 O O . LYS A 1 158 ? -25.540 -6.491 -3.967 1.00 86.00 158 LYS A O 1
ATOM 1175 N N . ASP A 1 159 ? -23.301 -6.238 -3.980 1.00 90.31 159 ASP A N 1
ATOM 1176 C CA . ASP A 1 159 ? -23.043 -7.211 -2.930 1.00 90.31 159 ASP A CA 1
ATOM 1177 C C . ASP A 1 159 ? -23.612 -6.715 -1.585 1.00 90.31 159 ASP A C 1
ATOM 1179 O O . ASP A 1 159 ? -23.396 -5.552 -1.228 1.00 90.31 159 ASP A O 1
ATOM 1183 N N . PRO A 1 160 ? -24.317 -7.556 -0.805 1.00 90.81 160 PRO A N 1
ATOM 1184 C CA . PRO A 1 160 ? -24.822 -7.171 0.511 1.00 90.81 160 PRO A CA 1
ATOM 1185 C C . PRO A 1 160 ? -23.744 -6.635 1.465 1.00 90.81 160 PRO A C 1
ATOM 1187 O O . PRO A 1 160 ? -24.030 -5.740 2.263 1.00 90.81 160 PRO A O 1
ATOM 1190 N N . ALA A 1 161 ? -22.507 -7.132 1.373 1.00 91.69 161 ALA A N 1
ATOM 1191 C CA . ALA A 1 161 ? -21.394 -6.656 2.188 1.00 91.69 161 ALA A CA 1
ATOM 1192 C C . ALA A 1 161 ? -21.048 -5.192 1.891 1.00 91.69 161 ALA A C 1
ATOM 1194 O O . ALA A 1 161 ? -20.658 -4.460 2.799 1.00 91.69 161 ALA A O 1
ATOM 1195 N N . ALA A 1 162 ? -21.272 -4.708 0.664 1.00 89.56 162 ALA A N 1
ATOM 1196 C CA . ALA A 1 162 ? -21.016 -3.312 0.309 1.00 89.56 162 ALA A CA 1
ATOM 1197 C C . ALA A 1 162 ? -21.868 -2.316 1.114 1.00 89.56 162 ALA A C 1
ATOM 1199 O O . ALA A 1 162 ? -21.448 -1.172 1.315 1.00 89.56 162 ALA A O 1
ATOM 1200 N N . ALA A 1 163 ? -23.031 -2.747 1.618 1.00 92.19 163 ALA A N 1
ATOM 1201 C CA . ALA A 1 163 ? -23.887 -1.940 2.487 1.00 92.19 163 ALA A CA 1
ATOM 1202 C C . ALA A 1 163 ? -23.291 -1.717 3.890 1.00 92.19 163 ALA A C 1
ATOM 1204 O O . ALA A 1 163 ? -23.726 -0.814 4.599 1.00 92.19 163 ALA A O 1
ATOM 1205 N N . GLN A 1 164 ? -22.287 -2.505 4.287 1.00 95.12 164 GLN A N 1
ATOM 1206 C CA . GLN A 1 164 ? -21.599 -2.380 5.577 1.00 95.12 164 GLN A CA 1
ATOM 1207 C C . GLN A 1 164 ? -20.466 -1.343 5.553 1.00 95.12 164 GLN A C 1
ATOM 1209 O O . GLN A 1 164 ? -19.807 -1.112 6.566 1.00 95.12 164 GLN A O 1
ATOM 1214 N N . PHE A 1 165 ? -20.227 -0.687 4.414 1.00 94.69 165 PHE A N 1
ATOM 1215 C CA . PHE A 1 165 ? -19.223 0.364 4.328 1.00 94.69 165 PHE A CA 1
ATOM 1216 C C . PHE A 1 165 ? -19.567 1.569 5.214 1.00 94.69 165 PHE A C 1
ATOM 1218 O O . PHE A 1 165 ? -20.543 2.283 4.991 1.00 94.69 165 PHE A O 1
ATOM 1225 N N . ILE A 1 166 ? -18.687 1.842 6.172 1.00 95.19 166 ILE A N 1
ATOM 1226 C CA . ILE A 1 166 ? -18.774 2.987 7.082 1.00 95.19 166 ILE A CA 1
ATOM 1227 C C . ILE A 1 166 ? -18.152 4.243 6.448 1.00 95.19 166 ILE A C 1
ATOM 1229 O O . ILE A 1 166 ? -16.944 4.475 6.528 1.00 95.19 166 ILE A O 1
ATOM 1233 N N . GLU A 1 167 ? -18.985 5.074 5.823 1.00 94.06 167 GLU A N 1
ATOM 1234 C CA . GLU A 1 167 ? -18.554 6.295 5.126 1.00 94.06 167 GLU A CA 1
ATOM 1235 C C . GLU A 1 167 ? -17.997 7.367 6.071 1.00 94.06 167 GLU A C 1
ATOM 1237 O O . GLU A 1 167 ? -16.999 8.005 5.756 1.00 94.06 167 GLU A O 1
ATOM 1242 N N . GLN A 1 168 ? -18.566 7.517 7.269 1.00 96.69 168 GLN A N 1
ATOM 1243 C CA . GLN A 1 168 ? -18.198 8.578 8.219 1.00 96.69 168 GLN A CA 1
ATOM 1244 C C . GLN A 1 168 ? -16.763 8.457 8.759 1.00 96.69 168 GLN A C 1
ATOM 1246 O O . GLN A 1 168 ? -16.241 9.412 9.332 1.00 96.69 168 GLN A O 1
ATOM 1251 N N . ARG A 1 169 ? -16.135 7.285 8.610 1.00 96.81 169 ARG A N 1
ATOM 1252 C CA . ARG A 1 169 ? -14.758 6.997 9.046 1.00 96.81 169 ARG A CA 1
ATOM 1253 C C . ARG A 1 169 ? -13.850 6.625 7.875 1.00 96.81 169 ARG A C 1
ATOM 1255 O O . ARG A 1 169 ? -12.845 5.952 8.071 1.00 96.81 169 ARG A O 1
ATOM 1262 N N . SER A 1 170 ? -14.216 7.035 6.663 1.00 96.31 170 SER A N 1
ATOM 1263 C CA . SER A 1 170 ? -13.472 6.727 5.445 1.00 96.31 170 SER A CA 1
ATOM 1264 C C . SER A 1 170 ? -13.251 7.982 4.614 1.00 96.31 170 SER A C 1
ATOM 1266 O O . SER A 1 170 ? -14.181 8.756 4.398 1.00 96.31 170 SER A O 1
ATOM 1268 N N . ALA A 1 171 ? -12.047 8.159 4.080 1.00 94.50 171 ALA A N 1
ATOM 1269 C CA . ALA A 1 171 ? -11.751 9.259 3.169 1.00 94.50 171 ALA A CA 1
ATOM 1270 C C . ALA A 1 171 ? -10.789 8.828 2.065 1.00 94.50 171 ALA A C 1
ATOM 1272 O O . ALA A 1 171 ? -10.003 7.897 2.221 1.00 94.50 171 ALA A O 1
ATOM 1273 N N . MET A 1 172 ? -10.849 9.529 0.936 1.00 93.44 172 MET A N 1
ATOM 1274 C CA . MET A 1 172 ? -9.857 9.375 -0.120 1.00 93.44 172 MET A CA 1
ATOM 1275 C C . MET A 1 172 ? -8.504 9.914 0.358 1.00 93.44 172 MET A C 1
ATOM 1277 O O . MET A 1 172 ? -8.410 11.062 0.789 1.00 93.44 172 MET A O 1
ATOM 1281 N N . PHE A 1 173 ? -7.451 9.116 0.215 1.00 94.06 173 PHE A N 1
ATOM 1282 C CA . PHE A 1 173 ? -6.075 9.549 0.395 1.00 94.06 173 PHE A CA 1
ATOM 1283 C C . PHE A 1 173 ? -5.491 9.976 -0.951 1.00 94.06 173 PHE A C 1
ATOM 1285 O O . PHE A 1 173 ? -5.238 9.155 -1.838 1.00 94.06 173 PHE A O 1
ATOM 1292 N N . PHE A 1 174 ? -5.262 11.278 -1.109 1.00 91.19 174 PHE A N 1
ATOM 1293 C CA . PHE A 1 174 ? -4.679 11.841 -2.320 1.00 91.19 174 PHE A CA 1
ATOM 1294 C C . PHE A 1 174 ? -3.216 12.227 -2.078 1.00 91.19 174 PHE A C 1
ATOM 1296 O O . PHE A 1 174 ? -2.911 13.294 -1.546 1.00 91.19 174 PHE A O 1
ATOM 1303 N N . ALA A 1 175 ? -2.296 11.346 -2.486 1.00 91.62 175 ALA A N 1
ATOM 1304 C CA . ALA A 1 175 ? -0.859 11.525 -2.268 1.00 91.62 175 ALA A CA 1
ATOM 1305 C C . ALA A 1 175 ? -0.309 12.898 -2.717 1.00 91.62 175 ALA A C 1
ATOM 1307 O O . ALA A 1 175 ? 0.493 13.462 -1.977 1.00 91.62 175 ALA A O 1
ATOM 1308 N N . PRO A 1 176 ? -0.733 13.500 -3.849 1.00 90.00 176 PRO A N 1
ATOM 1309 C CA . PRO A 1 176 ? -0.239 14.818 -4.250 1.00 90.00 176 PRO A CA 1
ATOM 1310 C C . PRO A 1 176 ? -0.489 15.931 -3.232 1.00 90.00 176 PRO A C 1
ATOM 1312 O O . PRO A 1 176 ? 0.383 16.782 -3.057 1.00 90.00 176 PRO A O 1
ATOM 1315 N N . ASP A 1 177 ? -1.630 15.916 -2.538 1.00 91.12 177 ASP A N 1
ATOM 1316 C CA . ASP A 1 177 ? -1.929 16.914 -1.505 1.00 91.12 177 ASP A CA 1
ATOM 1317 C C . ASP A 1 177 ? -0.984 16.744 -0.313 1.00 91.12 177 ASP A C 1
ATOM 1319 O O . ASP A 1 177 ? -0.457 17.722 0.223 1.00 91.12 177 ASP A O 1
ATOM 1323 N N . HIS A 1 178 ? -0.695 15.492 0.053 1.00 93.25 178 HIS A N 1
ATOM 1324 C CA . HIS A 1 178 ? 0.273 15.168 1.098 1.00 93.25 178 HIS A CA 1
ATOM 1325 C C . HIS A 1 178 ? 1.690 15.614 0.725 1.00 93.25 178 HIS A C 1
ATOM 1327 O O . HIS A 1 178 ? 2.368 16.251 1.531 1.00 93.25 178 HIS A O 1
ATOM 1333 N N . ILE A 1 179 ? 2.110 15.358 -0.517 1.00 92.06 179 ILE A N 1
ATOM 1334 C CA . ILE A 1 179 ? 3.401 15.799 -1.062 1.00 92.06 179 ILE A CA 1
ATOM 1335 C C . ILE A 1 179 ? 3.506 17.324 -1.014 1.00 92.06 179 ILE A C 1
ATOM 1337 O O . ILE A 1 179 ? 4.489 17.856 -0.502 1.00 92.06 179 ILE A O 1
ATOM 1341 N N . ALA A 1 180 ? 2.488 18.043 -1.495 1.00 91.69 180 ALA A N 1
ATOM 1342 C CA . ALA A 1 180 ? 2.478 19.504 -1.496 1.00 91.69 180 ALA A CA 1
ATOM 1343 C C . ALA A 1 180 ? 2.565 20.078 -0.073 1.00 91.69 180 ALA A C 1
ATOM 1345 O O . ALA A 1 180 ? 3.317 21.025 0.176 1.00 91.69 180 ALA A O 1
ATOM 1346 N N . ARG A 1 181 ? 1.835 19.476 0.874 1.00 94.81 181 ARG A N 1
ATOM 1347 C CA . ARG A 1 181 ? 1.879 19.850 2.290 1.00 94.81 181 ARG A CA 1
ATOM 1348 C C . ARG A 1 181 ? 3.270 19.629 2.884 1.00 94.81 181 ARG A C 1
ATOM 1350 O O . ARG A 1 181 ? 3.842 20.563 3.443 1.00 94.81 181 ARG A O 1
ATOM 1357 N N . ARG A 1 182 ? 3.853 18.440 2.716 1.00 95.06 182 ARG A N 1
ATOM 1358 C CA . ARG A 1 182 ? 5.179 18.117 3.268 1.00 95.06 182 ARG A CA 1
ATOM 1359 C C . ARG A 1 182 ? 6.316 18.888 2.618 1.00 95.06 182 ARG A C 1
ATOM 1361 O O . ARG A 1 182 ? 7.208 19.340 3.327 1.00 95.06 182 ARG A O 1
ATOM 1368 N N . ALA A 1 183 ? 6.254 19.139 1.314 1.00 92.12 183 ALA A N 1
ATOM 1369 C CA . ALA A 1 183 ? 7.218 20.002 0.639 1.00 92.12 183 ALA A CA 1
ATOM 1370 C C . ALA A 1 183 ? 7.193 21.444 1.184 1.00 92.12 183 ALA A C 1
ATOM 1372 O O . ALA A 1 183 ? 8.233 22.099 1.214 1.00 92.12 183 ALA A O 1
ATOM 1373 N N . LYS A 1 184 ? 6.036 21.938 1.652 1.00 94.69 184 LYS A N 1
ATOM 1374 C CA . LYS A 1 184 ? 5.919 23.243 2.323 1.00 94.69 184 LYS A CA 1
ATOM 1375 C C . LYS A 1 184 ? 6.431 23.214 3.768 1.00 94.69 184 LYS A C 1
ATOM 1377 O O . LYS A 1 184 ? 7.051 24.180 4.197 1.00 94.69 184 LYS A O 1
ATOM 1382 N N . GLU A 1 185 ? 6.151 22.143 4.510 1.00 96.31 185 GLU A N 1
ATOM 1383 C CA . GLU A 1 185 ? 6.516 22.003 5.930 1.00 96.31 185 GLU A CA 1
ATOM 1384 C C . GLU A 1 185 ? 8.009 21.705 6.139 1.00 96.31 185 GLU A C 1
ATOM 1386 O O . GLU A 1 185 ? 8.645 22.320 6.990 1.00 96.31 185 GLU A O 1
ATOM 1391 N N . TRP A 1 186 ? 8.570 20.770 5.370 1.00 96.19 186 TRP A N 1
ATOM 1392 C CA . TRP A 1 186 ? 9.963 20.317 5.501 1.00 96.19 186 TRP A CA 1
ATOM 1393 C C . TRP A 1 186 ? 10.912 20.996 4.509 1.00 96.19 186 TRP A C 1
ATOM 1395 O O . TRP A 1 186 ? 12.129 20.960 4.668 1.00 96.19 186 TRP A O 1
ATOM 1405 N N . GLY A 1 187 ? 10.356 21.626 3.476 1.00 93.88 187 GLY A N 1
ATOM 1406 C CA . GLY A 1 187 ? 11.103 22.077 2.312 1.00 93.88 187 GLY A CA 1
ATOM 1407 C C . GLY A 1 187 ? 11.230 20.970 1.252 1.00 93.88 187 GLY A C 1
ATOM 1408 O O . GLY A 1 187 ? 11.322 19.784 1.578 1.00 93.88 187 GLY A O 1
ATOM 1409 N N . PRO A 1 188 ? 11.265 21.335 -0.043 1.00 88.50 188 PRO A N 1
ATOM 1410 C CA . PRO A 1 188 ? 11.255 20.365 -1.139 1.00 88.50 188 PRO A CA 1
ATOM 1411 C C . PRO A 1 188 ? 12.514 19.488 -1.178 1.00 88.50 188 PRO A C 1
ATOM 1413 O O . PRO A 1 188 ? 12.431 18.323 -1.550 1.00 88.50 188 PRO A O 1
ATOM 1416 N N . LEU A 1 189 ? 13.673 20.022 -0.771 1.00 89.62 189 LEU A N 1
ATOM 1417 C CA . LEU A 1 189 ? 14.926 19.266 -0.758 1.00 89.62 189 LEU A CA 1
ATOM 1418 C C . LEU A 1 189 ? 14.895 18.135 0.277 1.00 89.62 189 LEU A C 1
ATOM 1420 O O . LEU A 1 189 ? 15.219 17.003 -0.067 1.00 89.62 189 LEU A O 1
ATOM 1424 N N . ASP A 1 190 ? 14.480 18.429 1.512 1.00 93.81 190 ASP A N 1
ATOM 1425 C CA . ASP A 1 190 ? 14.397 17.420 2.575 1.00 93.81 190 ASP A CA 1
ATOM 1426 C C . ASP A 1 190 ? 13.316 16.380 2.256 1.00 93.81 190 ASP A C 1
ATOM 1428 O O . ASP A 1 190 ? 13.565 15.181 2.350 1.00 93.81 190 ASP A O 1
ATOM 1432 N N . PHE A 1 191 ? 12.146 16.814 1.768 1.00 92.31 191 PHE A N 1
ATOM 1433 C CA . PHE A 1 191 ? 11.103 15.891 1.312 1.00 92.31 191 PHE A CA 1
A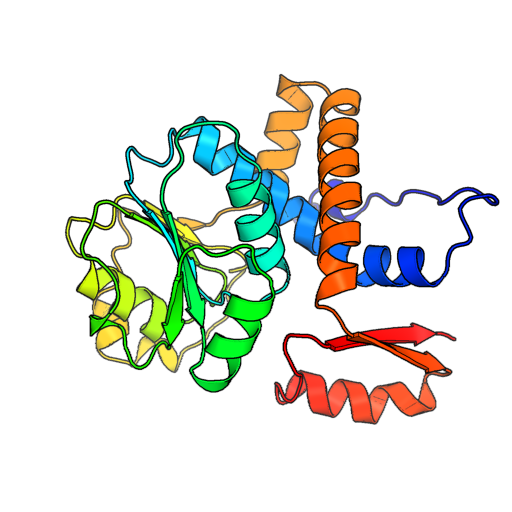TOM 1434 C C . PHE A 1 191 ? 11.634 14.905 0.258 1.00 92.31 191 PHE A C 1
ATOM 1436 O O . PHE A 1 191 ? 11.503 13.691 0.423 1.00 92.31 191 PHE A O 1
ATOM 1443 N N . ASN A 1 192 ? 12.292 15.416 -0.788 1.00 89.56 192 ASN A N 1
ATOM 1444 C CA . ASN A 1 192 ? 12.849 14.580 -1.850 1.00 89.56 192 ASN A CA 1
ATOM 1445 C C . ASN A 1 192 ? 13.945 13.638 -1.334 1.00 89.56 192 ASN A C 1
ATOM 1447 O O . ASN A 1 192 ? 14.003 12.491 -1.768 1.00 89.56 192 ASN A O 1
ATOM 1451 N N . GLN A 1 193 ? 14.785 14.079 -0.392 1.00 91.25 193 GLN A N 1
ATOM 1452 C CA . GLN A 1 193 ? 15.808 13.227 0.225 1.00 91.25 193 GLN A CA 1
ATOM 1453 C C . GLN A 1 193 ? 15.191 12.072 1.021 1.00 91.25 193 GLN A C 1
ATOM 1455 O O . GLN A 1 193 ? 15.641 10.934 0.882 1.00 91.25 193 GLN A O 1
ATOM 1460 N N . LYS A 1 194 ? 14.134 12.327 1.804 1.00 94.94 194 LYS A N 1
ATOM 1461 C CA . LYS A 1 194 ? 13.430 11.274 2.557 1.00 94.94 194 LYS A CA 1
ATOM 1462 C C . LYS A 1 194 ? 12.768 10.256 1.630 1.00 94.94 194 LYS A C 1
ATOM 1464 O O . LYS A 1 194 ? 12.920 9.055 1.839 1.00 94.94 194 LYS A O 1
ATOM 1469 N N . VAL A 1 195 ? 12.091 10.731 0.583 1.00 92.56 195 VAL A N 1
ATOM 1470 C CA . VAL A 1 195 ? 11.475 9.863 -0.433 1.00 92.56 195 VAL A CA 1
ATOM 1471 C C . VAL A 1 195 ? 12.538 9.044 -1.166 1.00 92.56 195 VAL A C 1
ATOM 1473 O O . VAL A 1 195 ? 12.366 7.840 -1.331 1.00 92.56 195 VAL A O 1
ATOM 1476 N N . ALA A 1 196 ? 13.658 9.657 -1.557 1.00 90.19 196 ALA A N 1
ATOM 1477 C CA . ALA A 1 196 ? 14.754 8.962 -2.230 1.00 90.19 196 ALA A CA 1
ATOM 1478 C C . ALA A 1 196 ? 15.385 7.868 -1.353 1.00 90.19 196 ALA A C 1
ATOM 1480 O O . ALA A 1 196 ? 15.653 6.779 -1.856 1.00 90.19 196 ALA A O 1
ATOM 1481 N N . GLY A 1 197 ? 15.576 8.129 -0.054 1.00 92.75 197 GLY A N 1
ATOM 1482 C CA . GLY A 1 197 ? 16.046 7.123 0.905 1.00 92.75 197 GLY A CA 1
ATOM 1483 C C . GLY A 1 197 ? 15.075 5.947 1.020 1.00 92.75 197 GLY A C 1
ATOM 1484 O O . GLY A 1 197 ? 15.460 4.804 0.794 1.00 92.75 197 GLY A O 1
ATOM 1485 N N . PHE A 1 198 ? 13.789 6.241 1.238 1.00 95.31 198 PHE A N 1
ATOM 1486 C CA . PHE A 1 198 ? 12.731 5.228 1.283 1.00 95.31 198 PHE A CA 1
ATOM 1487 C C . PHE A 1 198 ? 12.684 4.361 0.016 1.00 95.31 198 PHE A C 1
ATOM 1489 O O . PHE A 1 198 ? 12.542 3.142 0.086 1.00 95.31 198 PHE A O 1
ATOM 1496 N N . LEU A 1 199 ? 12.807 4.987 -1.156 1.00 92.25 199 LEU A N 1
ATOM 1497 C CA . LEU A 1 199 ? 12.822 4.295 -2.441 1.00 92.25 199 LEU A CA 1
ATOM 1498 C C . LEU A 1 199 ? 14.047 3.404 -2.608 1.00 92.25 199 LEU A C 1
ATOM 1500 O O . LEU A 1 199 ? 13.910 2.306 -3.139 1.00 92.25 199 LEU A O 1
ATOM 1504 N N . ALA A 1 200 ? 15.228 3.861 -2.193 1.00 91.75 200 ALA A N 1
ATOM 1505 C CA . ALA A 1 200 ? 16.448 3.069 -2.284 1.00 91.75 200 ALA A CA 1
ATOM 1506 C C . ALA A 1 200 ? 16.322 1.776 -1.463 1.00 91.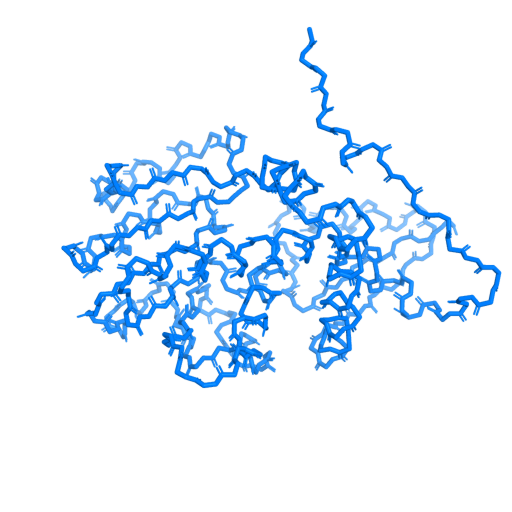75 200 ALA A C 1
ATOM 1508 O O . ALA A 1 200 ? 16.512 0.686 -2.011 1.00 91.75 200 ALA A O 1
ATOM 1509 N N . ASP A 1 201 ? 15.902 1.890 -0.203 1.00 94.81 201 ASP A N 1
ATOM 1510 C CA . ASP A 1 201 ? 15.724 0.740 0.689 1.00 94.81 201 ASP A CA 1
ATOM 1511 C C . ASP A 1 201 ? 14.576 -0.165 0.212 1.00 94.81 201 ASP A C 1
ATOM 1513 O O . ASP A 1 201 ? 14.700 -1.391 0.165 1.00 94.81 201 ASP A O 1
ATOM 1517 N N . GLY A 1 202 ? 13.475 0.441 -0.237 1.00 95.00 202 GLY A N 1
ATOM 1518 C CA . GLY A 1 202 ? 12.322 -0.273 -0.773 1.00 95.00 202 GLY A CA 1
ATOM 1519 C C . GLY A 1 202 ? 12.614 -1.031 -2.073 1.00 95.00 202 GLY A C 1
ATOM 1520 O O . GLY A 1 202 ? 12.097 -2.129 -2.272 1.00 95.00 202 GLY A O 1
ATOM 1521 N N . MET A 1 203 ? 13.462 -0.493 -2.954 1.00 92.06 203 MET A N 1
ATOM 1522 C CA . MET A 1 203 ? 13.919 -1.204 -4.154 1.00 92.06 203 MET A CA 1
ATOM 1523 C C . MET A 1 203 ? 14.860 -2.358 -3.804 1.00 92.06 203 MET A C 1
ATOM 1525 O O . MET A 1 203 ? 14.768 -3.415 -4.429 1.00 92.06 203 MET A O 1
ATOM 1529 N N . ALA A 1 204 ? 15.728 -2.190 -2.802 1.00 93.12 204 ALA A N 1
ATOM 1530 C CA . ALA A 1 204 ? 16.567 -3.282 -2.310 1.00 93.12 204 ALA A CA 1
ATOM 1531 C C . ALA A 1 204 ? 15.707 -4.432 -1.758 1.00 93.12 204 ALA A C 1
ATOM 1533 O O . ALA A 1 204 ? 15.940 -5.593 -2.098 1.00 93.12 204 ALA A O 1
ATOM 1534 N N . HIS A 1 205 ? 14.656 -4.110 -0.996 1.00 95.94 205 HIS A N 1
ATOM 1535 C CA . HIS A 1 205 ? 13.647 -5.075 -0.546 1.00 95.94 205 HIS A CA 1
ATOM 1536 C C . HIS A 1 205 ? 12.916 -5.747 -1.717 1.00 95.94 205 HIS A C 1
ATOM 1538 O O . HIS A 1 205 ? 12.785 -6.972 -1.742 1.00 95.94 205 HIS A O 1
ATOM 1544 N N . ALA A 1 206 ? 12.515 -4.975 -2.730 1.00 94.62 206 ALA A N 1
ATOM 1545 C CA . ALA A 1 206 ? 11.852 -5.500 -3.923 1.00 94.62 206 ALA A CA 1
ATOM 1546 C C . ALA A 1 206 ? 12.701 -6.483 -4.731 1.00 94.62 206 ALA A C 1
ATOM 1548 O O . ALA A 1 206 ? 12.151 -7.416 -5.316 1.00 94.62 206 ALA A O 1
ATOM 1549 N N . GLY A 1 207 ? 14.027 -6.340 -4.710 1.00 92.12 207 GLY A N 1
ATOM 1550 C CA . GLY A 1 207 ? 14.940 -7.317 -5.306 1.00 92.12 207 GLY A CA 1
ATOM 1551 C C . GLY A 1 207 ? 14.827 -8.728 -4.708 1.00 92.12 207 GLY A C 1
ATOM 1552 O O . GLY A 1 207 ? 15.237 -9.688 -5.356 1.00 92.12 207 GLY A O 1
ATOM 1553 N N . GLY A 1 208 ? 14.260 -8.873 -3.504 1.00 92.50 208 GLY A N 1
ATOM 1554 C CA . GLY A 1 208 ? 14.055 -10.164 -2.841 1.00 92.50 208 GLY A CA 1
ATOM 1555 C C . GLY A 1 208 ? 12.761 -10.892 -3.219 1.00 92.50 208 GLY A C 1
ATOM 1556 O O . GLY A 1 208 ? 12.664 -12.095 -2.983 1.00 92.50 208 GLY A O 1
ATOM 1557 N N . TRP A 1 209 ? 11.773 -10.199 -3.798 1.00 94.12 209 TRP A N 1
ATOM 1558 C CA . TRP A 1 209 ? 10.459 -10.790 -4.093 1.00 94.12 209 TRP A CA 1
ATOM 1559 C C . TRP A 1 209 ? 9.941 -10.534 -5.511 1.00 94.12 209 TRP A C 1
ATOM 1561 O O . TRP A 1 209 ? 9.080 -11.283 -5.969 1.00 94.12 209 TRP A O 1
ATOM 1571 N N . MET A 1 210 ? 10.419 -9.503 -6.216 1.00 95.00 210 MET A N 1
ATOM 1572 C CA . MET A 1 210 ? 9.909 -9.141 -7.539 1.00 95.00 210 MET A CA 1
ATOM 1573 C C . MET A 1 210 ? 10.718 -9.801 -8.659 1.00 95.00 210 MET A C 1
ATOM 1575 O O . MET A 1 210 ? 11.944 -9.712 -8.706 1.00 95.00 210 MET A O 1
ATOM 1579 N N . LEU A 1 211 ? 10.015 -10.406 -9.613 1.00 94.75 211 LEU A N 1
ATOM 1580 C CA . LEU A 1 211 ? 10.572 -10.966 -10.837 1.00 94.75 211 LEU A CA 1
ATOM 1581 C C . LEU A 1 211 ? 10.391 -9.969 -11.980 1.00 94.75 211 LEU A C 1
ATOM 1583 O O . LEU A 1 211 ? 9.277 -9.721 -12.448 1.00 94.75 211 LEU A O 1
ATOM 1587 N N . VAL A 1 212 ? 11.498 -9.379 -12.427 1.00 93.88 212 VAL A N 1
ATOM 1588 C CA . VAL A 1 212 ? 11.491 -8.433 -13.544 1.00 93.88 212 VAL A CA 1
ATOM 1589 C C . VAL A 1 212 ? 11.670 -9.184 -14.861 1.00 93.88 212 VAL A C 1
ATOM 1591 O O . VAL A 1 212 ? 12.698 -9.816 -15.096 1.00 93.88 212 VAL A O 1
ATOM 1594 N N . HIS A 1 213 ? 10.677 -9.070 -15.738 1.00 92.12 213 HIS A N 1
ATOM 1595 C CA . HIS A 1 213 ? 10.686 -9.615 -17.088 1.00 92.12 213 HIS A CA 1
ATOM 1596 C C . HIS A 1 213 ? 10.883 -8.488 -18.096 1.00 92.12 213 HIS A C 1
ATOM 1598 O O . HIS A 1 213 ? 9.994 -7.663 -18.316 1.00 92.12 213 HIS A O 1
ATOM 1604 N N . GLU A 1 214 ? 12.054 -8.463 -18.726 1.00 92.19 214 GLU A N 1
ATOM 1605 C CA . GLU A 1 214 ? 12.330 -7.541 -19.822 1.00 92.19 214 GLU A CA 1
ATOM 1606 C C . GLU A 1 214 ? 11.925 -8.165 -21.160 1.00 92.19 214 GLU A C 1
ATOM 1608 O O . GLU A 1 214 ? 12.269 -9.308 -21.466 1.00 92.19 214 GLU A O 1
ATOM 1613 N N . THR A 1 215 ? 11.197 -7.401 -21.966 1.00 90.38 215 THR A N 1
ATOM 1614 C CA . THR A 1 215 ? 10.786 -7.776 -23.319 1.00 90.38 215 THR A CA 1
ATOM 1615 C C . THR A 1 215 ? 11.234 -6.703 -24.303 1.00 90.38 215 THR A C 1
ATOM 1617 O O . THR A 1 215 ? 10.963 -5.523 -24.097 1.00 90.38 215 THR A O 1
ATOM 1620 N N . LYS A 1 216 ? 11.902 -7.110 -25.387 1.00 90.38 216 LYS A N 1
ATOM 1621 C CA . LYS A 1 216 ? 12.397 -6.190 -26.420 1.00 90.38 216 LYS A CA 1
ATOM 1622 C C . LYS A 1 216 ? 11.413 -6.056 -27.574 1.00 90.38 216 LYS A C 1
ATOM 1624 O O . LYS A 1 216 ? 10.966 -7.063 -28.128 1.00 90.38 216 LYS A O 1
ATOM 1629 N N . GLY A 1 217 ? 11.165 -4.817 -27.977 1.00 86.75 217 GLY A N 1
ATOM 1630 C CA . GLY A 1 217 ? 10.367 -4.463 -29.138 1.00 86.75 217 GLY A CA 1
ATOM 1631 C C . GLY A 1 217 ? 8.858 -4.495 -28.890 1.00 86.75 217 GLY A C 1
ATOM 1632 O O . GLY A 1 217 ? 8.300 -5.374 -28.230 1.00 86.75 217 GLY A O 1
ATOM 1633 N N . LEU A 1 218 ? 8.164 -3.544 -29.517 1.00 85.81 218 LEU A N 1
ATOM 1634 C CA . LEU A 1 218 ? 6.714 -3.366 -29.380 1.00 85.81 218 LEU A CA 1
ATOM 1635 C C . LEU A 1 218 ? 5.883 -4.515 -29.968 1.00 85.81 218 LEU A C 1
ATOM 1637 O O . LEU A 1 218 ? 4.720 -4.661 -29.610 1.00 85.81 218 LEU A O 1
ATOM 1641 N N . ALA A 1 219 ? 6.462 -5.364 -30.822 1.00 86.62 219 ALA A N 1
ATOM 1642 C CA . ALA A 1 219 ? 5.761 -6.525 -31.378 1.00 86.62 219 ALA A CA 1
ATOM 1643 C C . ALA A 1 219 ? 5.276 -7.504 -30.291 1.00 86.62 219 ALA A C 1
ATOM 1645 O O . ALA A 1 219 ? 4.292 -8.208 -30.490 1.00 86.62 219 ALA A O 1
ATOM 1646 N N . GLN A 1 220 ? 5.945 -7.533 -29.135 1.00 85.31 220 GLN A N 1
ATOM 1647 C CA . GLN A 1 220 ? 5.574 -8.384 -28.003 1.00 85.31 220 GLN A CA 1
ATOM 1648 C C . GLN A 1 220 ? 4.651 -7.679 -26.993 1.00 85.31 220 GLN A C 1
ATOM 1650 O O . GLN A 1 220 ? 4.198 -8.300 -26.033 1.00 85.31 220 GLN A O 1
ATOM 1655 N N . PHE A 1 221 ? 4.346 -6.392 -27.193 1.00 88.19 221 PHE A N 1
ATOM 1656 C CA . PHE A 1 221 ? 3.514 -5.616 -26.272 1.00 88.19 221 PHE A CA 1
ATOM 1657 C C . PHE A 1 221 ? 2.054 -6.076 -26.272 1.00 88.19 221 PHE A C 1
ATOM 1659 O O . PHE A 1 221 ? 1.457 -6.197 -25.208 1.00 88.19 221 PHE A O 1
ATOM 1666 N N . GLU A 1 222 ? 1.475 -6.359 -27.440 1.00 89.38 222 GLU A N 1
ATOM 1667 C CA . GLU A 1 222 ? 0.061 -6.734 -27.567 1.00 89.38 222 GLU A CA 1
ATOM 1668 C C . GLU A 1 222 ? -0.336 -7.966 -26.724 1.00 89.38 222 GLU A C 1
ATOM 1670 O O . GLU A 1 222 ? -1.277 -7.849 -25.933 1.00 89.38 222 GLU A O 1
ATOM 1675 N N . PRO A 1 223 ? 0.364 -9.120 -26.790 1.00 89.81 223 PRO A N 1
ATOM 1676 C CA . PRO A 1 223 ? 0.012 -10.271 -25.956 1.00 89.81 223 PRO A CA 1
ATOM 1677 C C . PRO A 1 223 ? 0.210 -10.006 -24.456 1.00 89.81 223 PRO A C 1
ATOM 1679 O O . PRO A 1 223 ? -0.574 -10.498 -23.643 1.00 89.81 223 PRO A O 1
ATOM 1682 N N . ILE A 1 224 ? 1.208 -9.201 -24.075 1.00 90.69 224 ILE A N 1
ATOM 1683 C CA . ILE A 1 224 ? 1.425 -8.776 -22.683 1.00 90.69 224 ILE A CA 1
ATOM 1684 C C . ILE A 1 224 ? 0.257 -7.912 -22.207 1.00 90.69 224 ILE A C 1
ATOM 1686 O O . ILE A 1 224 ? -0.337 -8.181 -21.164 1.00 90.69 224 ILE A O 1
ATOM 1690 N N . TYR A 1 225 ? -0.109 -6.897 -22.986 1.00 90.31 225 TYR A N 1
ATOM 1691 C CA . TYR A 1 225 ? -1.215 -6.004 -22.674 1.00 90.31 225 TYR A CA 1
ATOM 1692 C C . TYR A 1 225 ? -2.533 -6.777 -22.541 1.00 90.31 225 TYR A C 1
ATOM 1694 O O . TYR A 1 225 ? -3.278 -6.567 -21.585 1.00 90.31 225 TYR A O 1
ATOM 1702 N N . ALA A 1 226 ? -2.786 -7.742 -23.431 1.00 91.19 226 ALA A N 1
ATOM 1703 C CA . ALA A 1 226 ? -3.965 -8.601 -23.362 1.00 91.19 226 ALA A CA 1
ATOM 1704 C C . ALA A 1 226 ? -4.033 -9.435 -22.067 1.00 91.19 226 ALA A C 1
ATOM 1706 O O . ALA A 1 226 ? -5.127 -9.625 -21.531 1.00 91.19 226 ALA A O 1
ATOM 1707 N N . ARG A 1 227 ? -2.893 -9.912 -21.544 1.00 91.62 227 ARG A N 1
ATOM 1708 C CA . ARG A 1 227 ? -2.820 -10.579 -20.229 1.00 91.62 227 ARG A CA 1
ATOM 1709 C C . ARG A 1 227 ? -3.113 -9.607 -19.086 1.00 91.62 227 ARG A C 1
ATOM 1711 O O . ARG A 1 227 ? -3.960 -9.898 -18.246 1.00 91.62 227 ARG A O 1
ATOM 1718 N N . VAL A 1 228 ? -2.486 -8.428 -19.098 1.00 88.56 228 VAL A N 1
ATOM 1719 C CA . VAL A 1 228 ? -2.677 -7.382 -18.073 1.00 88.56 228 VAL A CA 1
ATOM 1720 C C . VAL A 1 228 ? -4.143 -6.954 -17.974 1.00 88.56 228 VAL A C 1
ATOM 1722 O O . VAL A 1 228 ? -4.688 -6.908 -16.875 1.00 88.56 228 VAL A O 1
ATOM 1725 N N . VAL A 1 229 ? -4.809 -6.700 -19.105 1.00 87.81 229 VAL A N 1
ATOM 1726 C CA . VAL A 1 229 ? -6.229 -6.294 -19.140 1.00 87.81 229 VAL A CA 1
ATOM 1727 C C . VAL A 1 229 ? -7.152 -7.372 -18.565 1.00 87.81 229 VAL A C 1
ATOM 1729 O O . VAL A 1 229 ? -8.171 -7.047 -17.963 1.00 87.81 229 VAL A O 1
ATOM 1732 N N . LYS A 1 230 ? -6.792 -8.651 -18.710 1.00 88.94 230 LYS A N 1
ATOM 1733 C CA . LYS A 1 230 ? -7.538 -9.777 -18.126 1.00 88.94 230 LYS A CA 1
ATOM 1734 C C . LYS A 1 230 ? -7.235 -10.009 -16.641 1.00 88.94 230 LYS A C 1
ATOM 1736 O O . LYS A 1 230 ? -7.823 -10.910 -16.054 1.00 88.94 230 LYS A O 1
ATOM 1741 N N . GLY A 1 231 ? -6.312 -9.249 -16.048 1.00 84.69 231 GLY A N 1
ATOM 1742 C CA . GLY A 1 231 ? -5.811 -9.504 -14.696 1.00 84.69 231 GLY A CA 1
ATOM 1743 C C . GLY A 1 231 ? -4.933 -10.758 -14.595 1.00 84.69 231 GLY A C 1
ATOM 1744 O O . GLY A 1 231 ? -4.689 -11.241 -13.494 1.00 84.69 231 GLY A O 1
ATOM 1745 N N . ASP A 1 232 ? -4.446 -11.285 -15.723 1.00 88.38 232 ASP A N 1
ATOM 1746 C CA . ASP A 1 232 ? -3.596 -12.481 -15.797 1.00 88.38 232 ASP A CA 1
ATOM 1747 C C . ASP A 1 232 ? -2.114 -12.123 -15.597 1.00 88.38 232 ASP A C 1
ATOM 1749 O O . ASP A 1 232 ? -1.251 -12.280 -16.471 1.00 88.38 232 ASP A O 1
ATOM 1753 N N . MET A 1 233 ? -1.841 -11.555 -14.426 1.00 88.31 233 MET A N 1
ATOM 1754 C CA . MET A 1 233 ? -0.519 -11.125 -13.996 1.00 88.31 233 MET A CA 1
ATOM 1755 C C . MET A 1 233 ? -0.279 -11.571 -12.564 1.00 88.31 233 MET A C 1
ATOM 1757 O O . MET A 1 233 ? -1.076 -11.298 -11.664 1.00 88.31 233 MET A O 1
ATOM 1761 N N . ARG A 1 234 ? 0.856 -12.231 -12.337 1.00 92.06 234 ARG A N 1
ATOM 1762 C CA . ARG A 1 234 ? 1.268 -12.603 -10.985 1.00 92.06 234 ARG A CA 1
ATOM 1763 C C . ARG A 1 234 ? 1.719 -11.354 -10.236 1.00 92.06 234 ARG A C 1
ATOM 1765 O O . ARG A 1 234 ? 2.363 -10.476 -10.803 1.00 92.06 234 ARG A O 1
ATOM 1772 N N 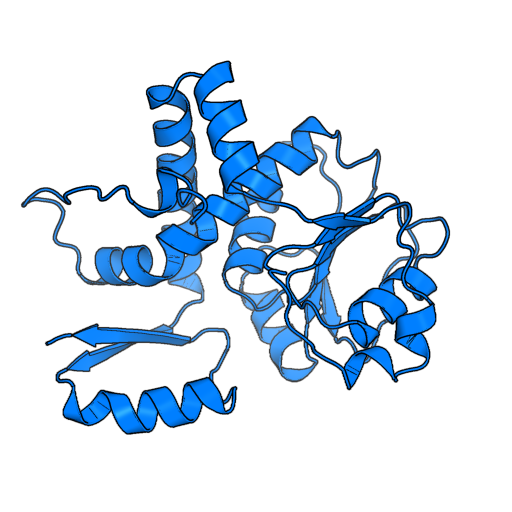. ALA A 1 235 ? 1.416 -11.283 -8.944 1.00 91.56 235 ALA A N 1
ATOM 1773 C CA . ALA A 1 235 ? 1.739 -10.114 -8.128 1.00 91.56 235 ALA A CA 1
ATOM 1774 C C . ALA A 1 235 ? 3.256 -9.819 -8.056 1.00 91.56 235 ALA A C 1
ATOM 1776 O O . ALA A 1 235 ? 3.664 -8.652 -8.053 1.00 91.56 235 ALA A O 1
ATOM 1777 N N . GLU A 1 236 ? 4.073 -10.878 -8.085 1.00 94.50 236 GLU A N 1
ATOM 1778 C CA . GLU A 1 236 ? 5.539 -10.818 -8.120 1.00 94.50 236 GLU A CA 1
ATOM 1779 C C . GLU A 1 236 ? 6.113 -10.350 -9.464 1.00 94.50 236 GLU A C 1
ATOM 1781 O O . GLU A 1 236 ? 7.274 -9.966 -9.512 1.00 94.50 236 GLU A O 1
ATOM 1786 N N . GLU A 1 237 ? 5.342 -10.342 -10.556 1.00 94.44 237 GLU A N 1
ATOM 1787 C CA . GLU A 1 237 ? 5.859 -9.960 -11.873 1.00 94.44 237 GLU A CA 1
ATOM 1788 C C . GLU A 1 237 ? 5.915 -8.432 -12.039 1.00 94.44 237 GLU A C 1
ATOM 1790 O O . GLU A 1 237 ? 4.980 -7.691 -11.701 1.00 94.44 237 GLU A O 1
ATOM 1795 N N . GLY A 1 238 ? 7.019 -7.955 -12.609 1.00 93.31 238 GLY A N 1
ATOM 1796 C CA . GLY A 1 238 ? 7.177 -6.614 -13.160 1.00 93.31 238 GLY A CA 1
ATOM 1797 C C . GLY A 1 238 ? 7.618 -6.713 -14.615 1.00 93.31 238 GLY A C 1
ATOM 1798 O O . GLY A 1 238 ? 8.613 -7.366 -14.906 1.00 93.31 238 GLY A O 1
ATOM 1799 N N . ILE A 1 239 ? 6.886 -6.089 -15.537 1.00 92.56 239 ILE A N 1
ATOM 1800 C CA . ILE A 1 239 ? 7.200 -6.158 -16.968 1.00 92.56 239 ILE A CA 1
ATOM 1801 C C . ILE A 1 239 ? 7.794 -4.832 -17.429 1.00 92.56 239 ILE A C 1
ATOM 1803 O O . ILE A 1 239 ? 7.186 -3.780 -17.241 1.00 92.56 239 ILE A O 1
ATOM 1807 N N . ILE A 1 240 ? 8.951 -4.903 -18.082 1.00 92.12 240 ILE A N 1
ATOM 1808 C CA . ILE A 1 240 ? 9.576 -3.777 -18.773 1.00 92.12 240 ILE A CA 1
ATOM 1809 C C . ILE A 1 240 ? 9.601 -4.082 -20.266 1.00 92.12 240 ILE A C 1
ATOM 1811 O O . ILE A 1 240 ? 10.122 -5.114 -20.686 1.00 92.12 240 ILE A O 1
ATOM 1815 N N . VAL A 1 241 ? 9.049 -3.174 -21.070 1.00 90.62 241 VAL A N 1
ATOM 1816 C CA . VAL A 1 241 ? 9.141 -3.242 -22.531 1.00 90.62 241 VAL A CA 1
ATOM 1817 C C . VAL A 1 241 ? 10.151 -2.203 -22.995 1.00 90.62 241 VAL A C 1
ATOM 1819 O O . VAL A 1 241 ? 9.940 -1.006 -22.798 1.00 90.62 241 VAL A O 1
ATOM 1822 N N . THR A 1 242 ? 11.250 -2.660 -23.589 1.00 87.88 242 THR A N 1
ATOM 1823 C CA . THR A 1 242 ? 12.287 -1.799 -24.167 1.00 87.88 242 THR A CA 1
ATOM 1824 C C . THR A 1 242 ? 12.105 -1.673 -25.687 1.00 87.88 242 THR A C 1
ATOM 1826 O O . THR A 1 242 ? 11.514 -2.570 -26.297 1.00 87.88 242 THR A O 1
ATOM 1829 N N . PRO A 1 243 ? 12.542 -0.555 -26.303 1.00 81.38 243 PRO A N 1
ATOM 1830 C CA . PRO A 1 243 ? 12.450 -0.343 -27.751 1.00 81.38 243 PRO A CA 1
ATOM 1831 C C . PRO A 1 243 ? 13.105 -1.445 -28.592 1.00 81.38 243 PRO A C 1
ATOM 1833 O O . PRO A 1 243 ? 14.152 -1.986 -28.167 1.00 81.38 243 PRO A O 1
#

Radius of gyration: 18.38 Å; Cα contacts (8 Å, |Δi|>4): 366; chains: 1; bounding box: 52×41×50 Å

pLDDT: mean 90.17, std 11.85, range [41.09, 98.88]

Solvent-accessible surface area (backbone atoms only — not comparable to full-atom values): 13513 Å² total; per-residue (Å²): 133,82,81,74,64,66,77,84,74,63,83,84,82,80,60,92,89,65,84,42,68,69,58,51,52,48,44,72,70,36,51,83,33,39,55,43,14,52,49,50,44,52,48,37,60,75,54,54,40,70,75,28,58,27,39,40,30,33,37,25,52,38,70,38,40,42,38,26,31,39,53,54,64,67,54,83,76,92,72,54,46,37,34,27,32,24,56,66,91,39,26,73,56,38,52,66,62,68,34,50,80,41,60,36,26,71,91,45,61,85,75,56,77,81,48,39,20,26,36,37,35,60,60,79,44,38,27,62,55,3,42,54,35,51,70,34,45,87,29,49,57,36,31,40,35,36,85,76,74,84,74,85,59,69,64,37,58,70,38,76,38,24,74,39,49,60,61,96,42,45,46,79,51,56,53,67,62,54,50,57,50,43,30,68,75,63,32,58,68,56,42,50,50,53,50,52,52,52,47,53,56,49,49,58,56,40,68,75,55,49,48,77,46,78,43,74,34,72,88,58,42,61,67,52,50,58,29,53,77,71,64,66,61,61,69,43,58,41,81,45,79,43,117

Sequence (243 aa):
RTALPAVYNSYDRLGADSGNATHDNLRALLNPLYGTSFCLVDALQTEAFHNAEQVVILSASSKTAIGLAFGLSQIAGDRPAIIGLTSPSNVGFVEKTGSYDMAIGYDDLAALPNKPSVLVDMSGNRAVIGAVHGALGDNMRWCHNVGLTHWDDSESKKDPAAAQFIEQRSAMFFAPDHIARRAKEWGPLDFNQKVAGFLADGMAHAGGWMLVHETKGLAQFEPIYARVVKGDMRAEEGIIVTP

Nearest PDB structures (foldseek):
  7dl7-assembly4_E  TM=4.836E-01  e=2.264E-04  Candidatus Cloacimonas acidaminovorans str. Evry
  7dl1-assembly2_D  TM=5.171E-01  e=7.547E-04  Candidatus Cloacimonas acidaminovorans str. Evry
  7dl7-assembly1_A  TM=4.968E-01  e=6.000E-04  Candidatus Cloacimonas acidaminovorans str. Evry
  7dl0-assembly1_A  TM=5.197E-01  e=1.684E-03  Candidatus Cloacimonas acidaminovorans str. Evry
  7cm8-assembly1_A-2  TM=2.009E-01  e=6.131E+00  Haemophilus influenzae Rd KW20

Foldseek 3Di:
DDDDQVVVVDDDDDDPPNPDVLLVLLCVFQVVQLLLLLLVLVVCVVCVVLPWQAEEEEQCLASNNLSNLQSQQPDPDDDHAYEYEHAPVCQVLSVQLVSHPHYDYLVPLVPPDLTQYEYEYPPPQLLSQLQNLQSNPVSHQAYEYEDDPDPPPVPSCPHPSSVSHDPVRYDYDDSSVSLVVCCVVVNVVVSVVSSVVSSVVSSVSLVSQADEDEDEDPVPVVVVVVCVVVVVDDSRYRYDYYD

Secondary structure (DSSP, 8-state):
-PPPPGGGG--PPPPGGG--HHHHHHHHHHHHHHHHHHHHHHHHHHTGGGG-SEEEEESTTSHHHHHHHHHHHT--S---EEEEEE-GGGHHHHHHTS--SEEEETT-GGGS--S-EEEEE-S--HHHHHHHHHHHGGGEEEEEEES-S----TTGGGSGGGGG--GGGEEEE-HHHHHHHHHHHH-HHHHHHHHHHHHHHHHHHHTTT-EEEEEESGGGHHHHHHHHHTT---TTEEEEEE-